Protein AF-U9UE02-F1 (afdb_monomer_lite)

Sequence (277 aa):
KLTELEVSDLIELNCSNTSIEELNLNFCPNIKKLICSNNEKLINLDVSICSQLDFLDCTSSKLTILDLMIVGCTDVGKSTLANIITGSDYFSKSAYTASKTINFKKKHFKWNGKYFCIVDAIGPKLTTGNTLLKSVEEIFSMLEGISQILFVIDGRFTTEEIKIFNLLKGLIINIFEINILEYVTIVRTKFSNFKKKKECEADKNQLHNENESISEIVKSCRDVIHVDNPSVNIQITDDDDQYTVNINKKIRERSRKIMLDYLDEACQKVIVRIYQN

Structure (mmCIF, N/CA/C/O backbone):
data_AF-U9UE02-F1
#
_entry.id   AF-U9UE02-F1
#
loop_
_atom_site.group_PDB
_atom_site.id
_atom_site.type_symbol
_atom_site.label_atom_id
_atom_site.label_alt_id
_atom_site.label_comp_id
_atom_site.label_asym_id
_atom_site.label_entity_id
_atom_site.label_seq_id
_atom_site.pdbx_PDB_ins_code
_atom_site.Cartn_x
_atom_site.Cartn_y
_atom_site.Cartn_z
_atom_site.occupancy
_atom_site.B_iso_or_equiv
_atom_site.auth_seq_id
_atom_site.auth_comp_id
_atom_site.auth_asym_id
_atom_site.auth_atom_id
_atom_site.pdbx_PDB_model_num
ATOM 1 N N . LYS A 1 1 ? 3.856 -20.531 -50.182 1.00 37.19 1 LYS A N 1
ATOM 2 C CA . LYS A 1 1 ? 4.542 -19.245 -49.917 1.00 37.19 1 LYS A CA 1
ATOM 3 C C . LYS A 1 1 ? 3.706 -18.530 -48.872 1.00 37.19 1 LYS A C 1
ATOM 5 O O . LYS A 1 1 ? 2.585 -18.182 -49.210 1.00 37.19 1 LYS A O 1
ATOM 10 N N . LEU A 1 2 ? 4.182 -18.406 -47.631 1.00 30.53 2 LEU A N 1
ATOM 11 C CA . LEU A 1 2 ? 3.593 -17.432 -46.708 1.00 30.53 2 LEU A CA 1
ATOM 12 C C . LEU A 1 2 ? 3.838 -16.052 -47.324 1.00 30.53 2 LEU A C 1
ATOM 14 O O . LEU A 1 2 ? 4.986 -15.724 -47.620 1.00 30.53 2 LEU A O 1
ATOM 18 N N . THR A 1 3 ? 2.773 -15.320 -47.622 1.00 37.84 3 THR A N 1
ATOM 19 C CA . THR A 1 3 ? 2.842 -13.996 -48.260 1.00 37.84 3 THR A CA 1
ATOM 20 C C . THR A 1 3 ? 2.712 -12.853 -47.260 1.00 37.84 3 THR A C 1
ATOM 22 O O . THR A 1 3 ? 3.082 -11.738 -47.599 1.00 37.84 3 THR A O 1
ATOM 25 N N . GLU A 1 4 ? 2.287 -13.137 -46.029 1.00 38.78 4 GLU A N 1
ATOM 26 C CA . GLU A 1 4 ? 2.222 -12.188 -44.919 1.00 38.78 4 GLU A CA 1
ATOM 27 C C . GLU A 1 4 ? 2.270 -12.971 -43.600 1.00 38.78 4 GLU A C 1
ATOM 29 O O . GLU A 1 4 ? 1.721 -14.072 -43.514 1.00 38.78 4 GLU A O 1
ATOM 34 N N . LEU A 1 5 ? 2.978 -12.440 -42.604 1.00 40.53 5 LEU A N 1
ATOM 35 C CA . LEU A 1 5 ? 2.980 -12.938 -41.231 1.00 40.53 5 LEU A CA 1
ATOM 36 C C . LEU A 1 5 ? 2.418 -11.798 -40.382 1.00 40.53 5 LEU A C 1
ATOM 38 O O . LEU A 1 5 ? 3.148 -10.867 -40.045 1.00 40.53 5 LEU A O 1
ATOM 42 N N . GLU A 1 6 ? 1.116 -11.820 -40.104 1.00 52.66 6 GLU A N 1
ATOM 43 C CA . GLU A 1 6 ? 0.567 -10.934 -39.083 1.00 52.66 6 GLU A CA 1
ATOM 44 C C . GLU A 1 6 ? 1.039 -11.457 -37.720 1.00 52.66 6 GLU A C 1
ATOM 46 O O . GLU A 1 6 ? 0.865 -12.628 -37.384 1.00 52.66 6 GLU A O 1
ATOM 51 N N . VAL A 1 7 ? 1.680 -10.605 -36.918 1.00 59.59 7 VAL A N 1
ATOM 52 C CA . VAL A 1 7 ? 2.235 -10.979 -35.599 1.00 59.59 7 VAL A CA 1
ATOM 53 C C . VAL A 1 7 ? 1.123 -11.346 -34.583 1.00 59.59 7 VAL A C 1
ATOM 55 O O . VAL A 1 7 ? 1.401 -11.804 -33.475 1.00 59.59 7 VAL A O 1
ATOM 58 N N . SER A 1 8 ? -0.146 -11.214 -34.987 1.00 62.44 8 SER A N 1
ATOM 59 C CA . SER A 1 8 ? -1.356 -11.562 -34.237 1.00 62.44 8 SER A CA 1
ATOM 60 C C . SER A 1 8 ? -1.480 -13.058 -33.917 1.00 62.44 8 SER A C 1
ATOM 62 O O . SER A 1 8 ? -2.114 -13.400 -32.917 1.00 62.44 8 SER A O 1
ATOM 64 N N . ASP A 1 9 ? -0.833 -13.943 -34.681 1.00 74.00 9 ASP A N 1
ATOM 65 C CA . ASP A 1 9 ? -0.857 -15.400 -34.460 1.00 74.00 9 ASP A CA 1
ATOM 66 C C . ASP A 1 9 ? 0.243 -15.908 -33.506 1.00 74.00 9 ASP A C 1
ATOM 68 O O . ASP A 1 9 ? 0.386 -17.114 -33.282 1.00 74.00 9 ASP A O 1
ATOM 72 N N . LEU A 1 10 ? 1.053 -15.013 -32.932 1.00 83.19 10 LEU A N 1
ATOM 73 C CA . LEU A 1 10 ? 2.166 -15.404 -32.071 1.00 83.19 10 LEU A CA 1
ATOM 74 C C . LEU A 1 10 ? 1.666 -15.931 -30.712 1.00 83.19 10 LEU A C 1
ATOM 76 O O . LEU A 1 10 ? 1.160 -15.172 -29.890 1.00 83.19 10 LEU A O 1
ATOM 80 N N . ILE A 1 11 ? 1.839 -17.235 -30.467 1.00 89.69 11 ILE A N 1
ATOM 81 C CA . ILE A 1 11 ? 1.444 -17.911 -29.212 1.00 89.69 11 ILE A CA 1
ATOM 82 C C . ILE A 1 11 ? 2.602 -17.954 -28.208 1.00 89.69 11 ILE A C 1
ATOM 84 O O . ILE A 1 11 ? 2.394 -17.816 -27.003 1.00 89.69 11 ILE A O 1
ATOM 88 N N . GLU A 1 12 ? 3.830 -18.142 -28.687 1.00 90.31 12 GLU A N 1
ATOM 89 C CA . GLU A 1 12 ? 5.022 -18.187 -27.844 1.00 90.31 12 GLU A CA 1
ATOM 90 C C . GLU A 1 12 ? 6.104 -17.261 -28.402 1.00 90.31 12 GLU A C 1
ATOM 92 O O . GLU A 1 12 ? 6.398 -17.296 -29.595 1.00 90.31 12 GLU A O 1
ATOM 97 N N . LEU A 1 13 ? 6.726 -16.462 -27.535 1.00 87.94 13 LEU A N 1
ATOM 98 C CA . LEU A 1 13 ? 7.856 -15.602 -27.876 1.00 87.94 13 LEU A CA 1
ATOM 99 C C . LEU A 1 13 ? 9.018 -15.885 -26.924 1.00 87.94 13 LEU A C 1
ATOM 101 O O . LEU A 1 13 ? 8.885 -15.726 -25.714 1.00 87.94 13 LEU A O 1
ATOM 105 N N . ASN A 1 14 ? 10.172 -16.271 -27.465 1.00 89.25 14 ASN A N 1
ATOM 106 C CA . ASN A 1 14 ? 11.416 -16.361 -26.707 1.00 89.25 14 ASN A CA 1
ATOM 107 C C . ASN A 1 14 ? 12.441 -15.391 -27.295 1.00 89.25 14 ASN A C 1
ATOM 109 O O . ASN A 1 14 ? 12.901 -15.562 -28.420 1.00 89.25 14 ASN A O 1
ATOM 113 N N . CYS A 1 15 ? 12.786 -14.382 -26.508 1.00 86.25 15 CYS A N 1
ATOM 114 C CA . CYS A 1 15 ? 13.789 -13.366 -26.796 1.00 86.25 15 CYS A CA 1
ATOM 115 C C . CYS A 1 15 ? 14.887 -13.357 -25.720 1.00 86.25 15 CYS A C 1
ATOM 117 O O . CYS A 1 15 ? 15.506 -12.326 -25.460 1.00 86.25 15 CYS A O 1
ATOM 119 N N . SER A 1 16 ? 15.126 -14.490 -25.057 1.00 86.12 16 SER A N 1
ATOM 120 C CA . SER A 1 16 ? 16.155 -14.581 -24.020 1.00 86.12 16 SER A CA 1
ATOM 121 C C . SER A 1 16 ? 17.563 -14.350 -24.573 1.00 86.12 16 SER A C 1
ATOM 123 O O . SER A 1 16 ? 17.872 -14.765 -25.689 1.00 86.12 16 SER A O 1
ATOM 125 N N . ASN A 1 17 ? 18.439 -13.735 -23.775 1.00 88.56 17 ASN A N 1
ATOM 126 C CA . ASN A 1 17 ? 19.850 -13.489 -24.117 1.00 88.56 17 ASN A CA 1
ATOM 127 C C . ASN A 1 17 ? 20.055 -12.646 -25.391 1.00 88.56 17 ASN A C 1
ATOM 129 O O . ASN A 1 17 ? 21.056 -12.799 -26.090 1.00 88.56 17 ASN A O 1
ATOM 133 N N . THR A 1 18 ? 19.112 -11.767 -25.724 1.00 87.00 18 THR A N 1
ATOM 134 C CA . THR A 1 18 ? 19.179 -10.949 -26.947 1.00 87.00 18 THR A CA 1
ATOM 135 C C . THR A 1 18 ? 19.704 -9.540 -26.694 1.00 87.00 18 THR A C 1
ATOM 137 O O . THR A 1 18 ? 19.906 -8.786 -27.641 1.00 87.00 18 THR A O 1
ATOM 140 N N . SER A 1 19 ? 19.977 -9.185 -25.432 1.00 84.06 19 SER A N 1
ATOM 141 C CA . SER A 1 19 ? 20.405 -7.840 -25.022 1.00 84.06 19 SER A CA 1
ATOM 142 C C . SER A 1 19 ? 19.426 -6.739 -25.445 1.00 84.06 19 SER A C 1
ATOM 144 O O . SER A 1 19 ? 19.831 -5.590 -25.625 1.00 84.06 19 SER A O 1
ATOM 146 N N . ILE A 1 20 ? 18.146 -7.087 -25.615 1.00 82.81 20 ILE A N 1
ATOM 147 C CA . ILE A 1 20 ? 17.097 -6.132 -25.974 1.00 82.81 20 ILE A CA 1
ATOM 148 C C . ILE A 1 20 ? 16.929 -5.085 -24.874 1.00 82.81 20 ILE A C 1
ATOM 150 O O . ILE A 1 20 ? 16.976 -5.395 -23.684 1.00 82.81 20 ILE A O 1
ATOM 154 N N . GLU A 1 21 ? 16.746 -3.837 -25.295 1.00 79.81 21 GLU A N 1
ATOM 155 C CA . GLU A 1 21 ? 16.517 -2.695 -24.400 1.00 79.81 21 GLU A CA 1
ATOM 156 C C . GLU A 1 21 ? 15.014 -2.420 -24.235 1.00 79.81 21 GLU A C 1
ATOM 158 O O . GLU A 1 21 ? 14.555 -1.991 -23.178 1.00 79.81 21 GLU A O 1
ATOM 163 N N . GLU A 1 22 ? 14.236 -2.753 -25.266 1.00 73.31 22 GLU A N 1
ATOM 164 C CA . GLU A 1 22 ? 12.789 -2.593 -25.322 1.00 73.31 22 GLU A CA 1
ATOM 165 C C . GLU A 1 22 ? 12.156 -3.827 -25.975 1.00 73.31 22 GLU A C 1
ATOM 167 O O . GLU A 1 22 ? 12.682 -4.371 -26.951 1.00 73.31 22 GLU A O 1
ATOM 172 N N . LEU A 1 23 ? 11.013 -4.263 -25.441 1.00 78.06 23 LEU A N 1
ATOM 173 C CA . LEU A 1 23 ? 10.175 -5.297 -26.037 1.00 78.06 23 LEU A CA 1
ATOM 174 C C . LEU A 1 23 ? 8.752 -4.764 -26.194 1.00 78.06 23 LEU A C 1
ATOM 176 O O . LEU A 1 23 ? 8.019 -4.636 -25.215 1.00 78.06 23 LEU A O 1
ATOM 180 N N . ASN A 1 24 ? 8.365 -4.475 -27.434 1.00 76.94 24 ASN A N 1
ATOM 181 C CA . ASN A 1 24 ? 7.026 -4.010 -27.767 1.00 76.94 24 ASN A CA 1
ATOM 182 C C . ASN A 1 24 ? 6.158 -5.186 -28.232 1.00 76.94 24 ASN A C 1
ATOM 184 O O . ASN A 1 24 ? 6.468 -5.838 -29.229 1.00 76.94 24 ASN A O 1
ATOM 188 N N . LEU A 1 25 ? 5.066 -5.443 -27.512 1.00 73.50 25 LEU A N 1
ATOM 189 C CA . LEU A 1 25 ? 4.158 -6.555 -27.787 1.00 73.50 25 LEU A CA 1
ATOM 190 C C . LEU A 1 25 ? 2.858 -6.122 -28.466 1.00 73.50 25 LEU A C 1
ATOM 192 O O . LEU A 1 25 ? 2.001 -6.979 -28.645 1.00 73.50 25 LEU A O 1
ATOM 196 N N . ASN A 1 26 ? 2.694 -4.845 -28.856 1.00 74.81 26 ASN A N 1
ATOM 197 C CA . ASN A 1 26 ? 1.420 -4.215 -29.270 1.00 74.81 26 ASN A CA 1
ATOM 198 C C . ASN A 1 26 ? 0.619 -4.959 -30.353 1.00 74.81 26 ASN A C 1
ATOM 200 O O . ASN A 1 26 ? -0.587 -4.757 -30.472 1.00 74.81 26 ASN A O 1
ATOM 204 N N . PHE A 1 27 ? 1.268 -5.839 -31.112 1.00 79.75 27 PHE A N 1
ATOM 205 C CA . PHE A 1 27 ? 0.663 -6.626 -32.186 1.00 79.75 27 PHE A CA 1
ATOM 206 C C . PHE A 1 27 ? 0.547 -8.124 -31.866 1.00 79.75 27 PHE A C 1
ATOM 208 O O . PHE A 1 27 ? 0.235 -8.909 -32.754 1.00 79.75 27 PHE A O 1
ATOM 215 N N . CYS A 1 28 ? 0.764 -8.522 -30.609 1.00 81.50 28 CYS A N 1
ATOM 216 C CA . CYS A 1 28 ? 0.836 -9.915 -30.167 1.00 81.50 28 CYS A CA 1
ATOM 217 C C . CYS A 1 28 ? -0.196 -10.258 -29.061 1.00 81.50 28 CYS A C 1
ATOM 219 O O . CYS A 1 28 ? 0.177 -10.799 -28.016 1.00 81.50 28 CYS A O 1
ATOM 221 N N . PRO A 1 29 ? -1.500 -9.962 -29.229 1.00 79.31 29 PRO A N 1
ATOM 222 C CA . PRO A 1 29 ? -2.490 -10.112 -28.154 1.00 79.31 29 PRO A CA 1
ATOM 223 C C . PRO A 1 29 ? -2.745 -11.568 -27.714 1.00 79.31 29 PRO A C 1
ATOM 225 O O . PRO A 1 29 ? -3.285 -11.799 -26.628 1.00 79.31 29 PRO A O 1
ATOM 228 N N . ASN A 1 30 ? -2.359 -12.546 -28.541 1.00 84.50 30 ASN A N 1
ATOM 229 C CA . ASN A 1 30 ? -2.612 -13.975 -28.338 1.00 84.50 30 ASN A CA 1
ATOM 230 C C . ASN A 1 30 ? -1.437 -14.746 -27.701 1.00 84.50 30 ASN A C 1
ATOM 232 O O . ASN A 1 30 ? -1.522 -15.971 -27.577 1.00 84.50 30 ASN A O 1
ATOM 236 N N . ILE A 1 31 ? -0.355 -14.071 -27.280 1.00 82.62 31 ILE A N 1
ATOM 237 C CA . ILE A 1 31 ? 0.783 -14.744 -26.635 1.00 82.62 31 ILE A CA 1
ATOM 238 C C . ILE A 1 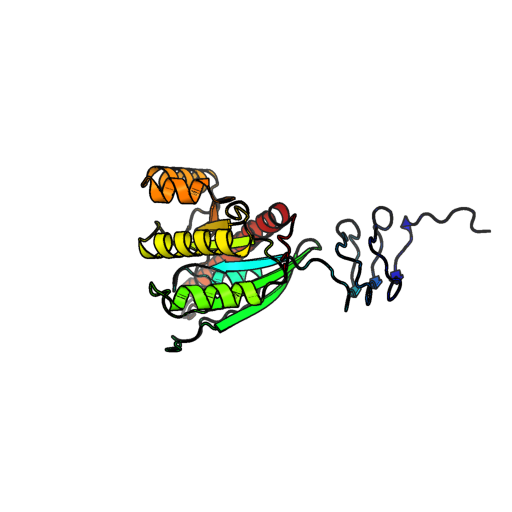31 ? 0.329 -15.412 -25.333 1.00 82.62 31 ILE A C 1
ATOM 240 O O . ILE A 1 31 ? -0.215 -14.760 -24.443 1.00 82.62 31 ILE A O 1
ATOM 244 N N . LYS A 1 32 ? 0.647 -16.703 -25.204 1.00 82.56 32 LYS A N 1
ATOM 245 C CA . LYS A 1 32 ? 0.481 -17.526 -23.999 1.00 82.56 32 LYS A CA 1
ATOM 246 C C . LYS A 1 32 ? 1.774 -17.726 -23.225 1.00 82.56 32 LYS A C 1
ATOM 248 O O . LYS A 1 32 ? 1.742 -17.897 -22.009 1.00 82.56 32 LYS A O 1
ATOM 253 N N . LYS A 1 33 ? 2.921 -17.683 -23.904 1.00 78.56 33 LYS A N 1
ATOM 254 C CA . LYS A 1 33 ? 4.229 -17.903 -23.284 1.00 78.56 33 LYS A CA 1
ATOM 255 C C . LYS A 1 33 ? 5.244 -16.869 -23.750 1.00 78.56 33 LYS A C 1
ATOM 257 O O . LYS A 1 33 ? 5.552 -16.800 -24.934 1.00 78.56 33 LYS A O 1
ATOM 262 N N . LEU A 1 34 ? 5.810 -16.112 -22.817 1.00 77.62 34 LEU A N 1
ATOM 263 C CA . LEU A 1 34 ? 6.864 -15.140 -23.094 1.00 77.62 34 LEU A CA 1
ATOM 264 C C . LEU A 1 34 ? 8.110 -15.455 -22.263 1.00 77.62 34 LEU A C 1
ATOM 266 O O . LEU A 1 34 ? 8.051 -15.532 -21.040 1.00 77.62 34 LEU A O 1
ATOM 270 N N . ILE A 1 35 ? 9.245 -15.635 -22.930 1.00 79.06 35 ILE A N 1
ATOM 271 C CA . ILE A 1 35 ? 10.557 -15.805 -22.305 1.00 79.06 35 ILE A CA 1
ATOM 272 C C . ILE A 1 35 ? 11.432 -14.629 -22.740 1.00 79.06 35 ILE A C 1
ATOM 274 O O . ILE A 1 35 ? 11.801 -14.516 -23.905 1.00 79.06 35 ILE A O 1
ATOM 278 N N . CYS A 1 36 ? 11.747 -13.747 -21.802 1.00 73.44 36 CYS A N 1
ATOM 279 C CA . CYS A 1 36 ? 12.546 -12.542 -21.971 1.00 73.44 36 CYS A CA 1
ATOM 280 C C . CYS A 1 36 ? 13.775 -12.502 -21.046 1.00 73.44 36 CYS A C 1
ATOM 282 O O . CYS A 1 36 ? 14.307 -11.426 -20.776 1.00 73.44 36 CYS A O 1
ATOM 284 N N . SER A 1 37 ? 14.219 -13.660 -20.553 1.00 76.00 37 SER A N 1
ATOM 285 C CA . SER A 1 37 ? 15.302 -13.795 -19.578 1.00 76.00 37 SER A CA 1
ATOM 286 C C . SER A 1 37 ? 16.686 -13.390 -20.100 1.00 76.00 37 SER A C 1
ATOM 288 O O . SER A 1 37 ? 16.954 -13.412 -21.300 1.00 76.00 37 SER A O 1
ATOM 290 N N . ASN A 1 38 ? 17.587 -13.024 -19.188 1.00 80.50 38 ASN A N 1
ATOM 291 C CA . ASN A 1 38 ? 18.956 -12.584 -19.466 1.00 80.50 38 ASN A CA 1
ATOM 292 C C . ASN A 1 38 ? 19.024 -11.400 -20.448 1.00 80.50 38 ASN A C 1
ATOM 294 O O . ASN A 1 38 ? 19.872 -11.360 -21.340 1.00 80.50 38 ASN A O 1
ATOM 298 N N . ASN A 1 39 ? 18.119 -10.431 -20.292 1.00 75.44 39 ASN A N 1
ATOM 299 C CA . ASN A 1 39 ? 18.159 -9.160 -21.007 1.00 75.44 39 ASN A CA 1
ATOM 300 C C . ASN A 1 39 ? 18.385 -8.025 -20.006 1.00 75.44 39 ASN A C 1
ATOM 302 O O . ASN A 1 39 ? 17.461 -7.331 -19.590 1.00 75.44 39 ASN A O 1
ATOM 306 N N . GLU A 1 40 ? 19.642 -7.824 -19.615 1.00 78.50 40 GLU A N 1
ATOM 307 C CA . GLU A 1 40 ? 20.035 -6.863 -18.571 1.00 78.50 40 GLU A CA 1
ATOM 308 C C . GLU A 1 40 ? 19.691 -5.402 -18.894 1.00 78.50 40 GLU A C 1
ATOM 310 O O . GLU A 1 40 ? 19.667 -4.557 -17.999 1.00 78.50 40 GLU A O 1
ATOM 315 N N . LYS A 1 41 ? 19.442 -5.096 -20.170 1.00 74.88 41 LYS A N 1
ATOM 316 C CA . LYS A 1 41 ? 19.044 -3.768 -20.640 1.00 74.88 41 LYS A CA 1
ATOM 317 C C . LYS A 1 41 ? 17.532 -3.589 -20.768 1.00 74.88 41 LYS A C 1
ATOM 319 O O . LYS A 1 41 ? 17.085 -2.465 -20.969 1.00 74.88 41 LYS A O 1
ATOM 324 N N . LEU A 1 42 ? 16.753 -4.664 -20.641 1.00 69.94 42 LEU A N 1
ATOM 325 C CA . LEU A 1 42 ? 15.300 -4.605 -20.696 1.00 69.94 42 LEU A CA 1
ATOM 326 C C . LEU A 1 42 ? 14.786 -4.108 -19.345 1.00 69.94 42 LEU A C 1
ATOM 328 O O . LEU A 1 42 ? 14.720 -4.865 -18.375 1.00 69.94 42 LEU A O 1
ATOM 332 N N . ILE A 1 43 ? 14.469 -2.815 -19.285 1.00 64.50 43 ILE A N 1
ATOM 333 C CA . ILE A 1 43 ? 14.075 -2.129 -18.044 1.00 64.50 43 ILE A CA 1
ATOM 334 C C . ILE A 1 43 ? 12.553 -2.137 -17.861 1.00 64.50 43 ILE A C 1
ATOM 336 O O . ILE A 1 43 ? 12.049 -2.151 -16.739 1.00 64.50 43 ILE A O 1
ATOM 340 N N . ASN A 1 44 ? 11.801 -2.168 -18.960 1.00 60.06 44 ASN A N 1
ATOM 341 C CA . ASN A 1 44 ? 10.343 -2.151 -18.957 1.00 60.06 44 ASN A CA 1
ATOM 342 C C . ASN A 1 44 ? 9.793 -3.256 -19.854 1.00 60.06 44 ASN A C 1
ATOM 344 O O . ASN A 1 44 ? 10.361 -3.565 -20.900 1.00 60.06 44 ASN A O 1
ATOM 348 N N . LEU A 1 45 ? 8.662 -3.821 -19.445 1.00 64.81 45 LEU A N 1
ATOM 349 C CA . LEU A 1 45 ? 7.914 -4.792 -20.227 1.00 64.81 45 LEU A CA 1
ATOM 350 C C . LEU A 1 45 ? 6.422 -4.608 -19.961 1.00 64.81 45 LEU A C 1
ATOM 352 O O . LEU A 1 45 ? 5.955 -4.853 -18.849 1.00 64.81 45 LEU A O 1
ATOM 356 N N . ASP A 1 46 ? 5.686 -4.197 -20.989 1.00 57.88 46 ASP A N 1
ATOM 357 C CA . ASP A 1 46 ? 4.229 -4.115 -20.959 1.00 57.88 46 ASP A CA 1
ATOM 358 C C . ASP A 1 46 ? 3.623 -5.371 -21.604 1.00 57.88 46 ASP A C 1
ATOM 360 O O . ASP A 1 46 ? 3.842 -5.654 -22.780 1.00 57.88 46 ASP A O 1
ATOM 364 N N . VAL A 1 47 ? 2.867 -6.136 -20.814 1.00 59.91 47 VAL A N 1
ATOM 365 C CA . VAL A 1 47 ? 2.131 -7.338 -21.250 1.00 59.91 47 VAL A CA 1
ATOM 366 C C . VAL A 1 47 ? 0.614 -7.161 -21.140 1.00 59.91 47 VAL A C 1
ATOM 368 O O . VAL A 1 47 ? -0.123 -8.141 -21.212 1.00 59.91 47 VAL A O 1
ATOM 371 N N . SER A 1 48 ? 0.127 -5.932 -20.943 1.00 59.91 48 SER A N 1
ATOM 372 C CA . SER A 1 48 ? -1.291 -5.631 -20.683 1.00 59.91 48 SER A CA 1
ATOM 373 C C . SER A 1 48 ? -2.235 -6.126 -21.783 1.00 59.91 48 SER A C 1
ATOM 375 O O . SER A 1 48 ? -3.341 -6.584 -21.501 1.00 59.91 48 SER A O 1
ATOM 377 N N . ILE A 1 49 ? -1.781 -6.101 -23.033 1.00 60.31 49 ILE A N 1
ATOM 378 C CA . ILE A 1 49 ? -2.532 -6.572 -24.203 1.00 60.31 49 ILE A CA 1
ATOM 379 C C . ILE A 1 49 ? -2.427 -8.087 -24.451 1.00 60.31 49 ILE A C 1
ATOM 381 O O . ILE A 1 49 ? -3.199 -8.630 -25.240 1.00 60.31 49 ILE A O 1
ATOM 385 N N . CYS A 1 50 ? -1.501 -8.787 -23.785 1.00 64.81 50 CYS A N 1
ATOM 386 C CA . CYS A 1 50 ? -1.311 -10.236 -23.904 1.00 64.81 50 CYS A CA 1
ATOM 387 C C . CYS A 1 50 ? -2.322 -10.961 -23.004 1.00 64.81 50 CYS A C 1
ATOM 389 O O . CYS A 1 50 ? -1.967 -11.592 -22.009 1.00 64.81 50 CYS A O 1
ATOM 391 N N . SER A 1 51 ? -3.608 -10.829 -23.334 1.00 66.88 51 SER A N 1
ATOM 392 C CA . SER A 1 51 ? -4.729 -11.294 -22.501 1.00 66.88 51 SER A CA 1
ATOM 393 C C . SER A 1 51 ? -4.741 -12.805 -22.224 1.00 66.88 51 SER A C 1
ATOM 395 O O . SER A 1 51 ? -5.399 -13.245 -21.283 1.00 66.88 51 SER A O 1
ATOM 397 N N . GLN A 1 52 ? -4.005 -13.589 -23.018 1.00 74.06 52 GLN A N 1
ATOM 398 C CA . GLN A 1 52 ? -3.900 -15.046 -22.902 1.00 74.06 52 GLN A CA 1
ATOM 399 C C . GLN A 1 52 ? -2.577 -15.518 -22.266 1.00 74.06 52 GLN A C 1
ATOM 401 O O . GLN A 1 52 ? -2.280 -16.706 -22.326 1.00 74.06 52 GLN A O 1
ATOM 406 N N . LEU A 1 53 ? -1.764 -14.622 -21.688 1.00 55.69 53 LEU A N 1
ATOM 407 C CA . LEU A 1 53 ? -0.428 -14.954 -21.181 1.00 55.69 53 LEU A CA 1
ATOM 408 C C . LEU A 1 53 ? -0.478 -15.850 -19.929 1.00 55.69 53 LEU A C 1
ATOM 410 O O . LEU A 1 53 ? -0.715 -15.375 -18.817 1.00 55.69 53 LEU A O 1
ATOM 414 N N . ASP A 1 54 ? -0.155 -17.129 -20.110 1.00 61.72 54 ASP A N 1
ATOM 415 C CA . ASP A 1 54 ? -0.132 -18.164 -19.072 1.00 61.72 54 ASP A CA 1
ATOM 416 C C . ASP A 1 54 ? 1.245 -18.295 -18.391 1.00 61.72 54 ASP A C 1
ATOM 418 O O . ASP A 1 54 ? 1.342 -18.714 -17.236 1.00 61.72 54 ASP A O 1
ATOM 422 N N . PHE A 1 55 ? 2.330 -17.930 -19.085 1.00 58.56 55 PHE A N 1
ATOM 423 C CA . PHE A 1 55 ? 3.701 -18.071 -18.586 1.00 58.56 55 PHE A CA 1
ATOM 424 C C . PHE A 1 55 ? 4.608 -16.908 -19.012 1.00 58.56 55 PHE A C 1
ATOM 426 O O . PHE A 1 55 ? 4.679 -16.564 -20.192 1.00 58.56 55 PHE A O 1
ATOM 433 N N . LEU A 1 56 ? 5.350 -16.345 -18.050 1.00 61.88 56 LEU A N 1
ATOM 434 C CA . LEU A 1 56 ? 6.327 -15.272 -18.257 1.00 61.88 56 LEU A CA 1
ATOM 435 C C . LEU A 1 56 ? 7.628 -15.577 -17.505 1.00 61.88 56 LEU A C 1
ATOM 437 O O . LEU A 1 56 ? 7.627 -15.608 -16.274 1.00 61.88 56 LEU A O 1
ATOM 441 N N . ASP A 1 57 ? 8.726 -15.759 -18.235 1.00 62.47 57 ASP A N 1
ATOM 442 C CA . ASP A 1 57 ? 10.080 -15.858 -17.681 1.00 62.47 57 ASP A CA 1
ATOM 443 C C . ASP A 1 57 ? 10.902 -14.639 -18.094 1.00 62.47 57 ASP A C 1
ATOM 445 O O . ASP A 1 57 ? 11.238 -14.486 -19.261 1.00 62.47 57 ASP A O 1
ATOM 449 N N . CYS A 1 58 ? 11.255 -13.793 -17.134 1.00 61.81 58 CYS A N 1
ATOM 450 C CA . CYS A 1 58 ? 12.149 -12.654 -17.340 1.00 61.81 58 CYS A CA 1
ATOM 451 C C . CYS A 1 58 ? 13.260 -12.626 -16.289 1.00 61.81 58 CYS A C 1
ATOM 453 O O . CYS A 1 58 ? 13.676 -11.570 -15.814 1.00 61.81 58 CYS A O 1
ATOM 455 N N . THR A 1 59 ? 13.713 -13.817 -15.894 1.00 65.81 59 THR A N 1
ATOM 456 C CA . THR A 1 59 ? 14.861 -13.991 -15.002 1.00 65.81 59 THR A CA 1
ATOM 457 C C . THR A 1 59 ? 16.087 -13.255 -15.544 1.00 65.81 59 THR A C 1
ATOM 459 O O . THR A 1 59 ? 16.326 -13.250 -16.745 1.00 65.81 59 THR A O 1
ATOM 462 N N . SER A 1 60 ? 16.853 -12.590 -14.676 1.00 66.81 60 SER A N 1
ATOM 463 C CA . SER A 1 60 ? 18.052 -11.819 -15.064 1.00 66.81 60 SER A CA 1
ATOM 464 C C . SER A 1 60 ? 17.809 -10.683 -16.081 1.00 66.81 60 SER A C 1
ATOM 466 O O . SER A 1 60 ? 18.728 -10.280 -16.795 1.00 66.81 60 SER A O 1
ATOM 468 N N . SER A 1 61 ? 16.585 -10.155 -16.153 1.00 64.12 61 SER A N 1
ATOM 469 C CA . SER A 1 61 ? 16.266 -8.897 -16.844 1.00 64.12 61 SER 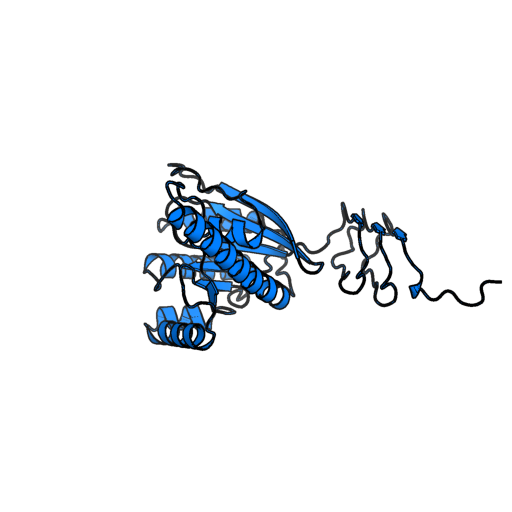A CA 1
ATOM 470 C C . SER A 1 61 ? 15.982 -7.811 -15.806 1.00 64.12 61 SER A C 1
ATOM 472 O O . SER A 1 61 ? 15.419 -8.105 -14.751 1.00 64.12 61 SER A O 1
ATOM 474 N N . LYS A 1 62 ? 16.349 -6.552 -16.074 1.00 64.38 62 LYS A N 1
ATOM 475 C CA . LYS A 1 62 ? 16.148 -5.424 -15.137 1.00 64.38 62 LYS A CA 1
ATOM 476 C C . LYS A 1 62 ? 14.716 -4.880 -15.166 1.00 64.38 62 LYS A C 1
ATOM 478 O O . LYS A 1 62 ? 14.515 -3.671 -15.078 1.00 64.38 62 LYS A O 1
ATOM 483 N N . LEU A 1 63 ? 13.723 -5.761 -15.314 1.00 61.53 63 LEU A N 1
ATOM 484 C CA . LEU A 1 63 ? 12.325 -5.350 -15.341 1.00 61.53 63 LEU A CA 1
ATOM 485 C C . LEU A 1 63 ? 12.004 -4.596 -14.058 1.00 61.53 63 LEU A C 1
ATOM 487 O O . LEU A 1 63 ? 12.194 -5.122 -12.964 1.00 61.53 63 LEU A O 1
ATOM 491 N N . THR A 1 64 ? 11.531 -3.367 -14.218 1.00 64.94 64 THR A N 1
ATOM 492 C CA . THR A 1 64 ? 11.300 -2.433 -13.126 1.00 64.94 64 THR A CA 1
ATOM 493 C C . THR A 1 64 ? 10.279 -3.009 -12.142 1.00 64.94 64 THR A C 1
ATOM 495 O O . THR A 1 64 ? 9.069 -2.956 -12.363 1.00 64.94 64 THR A O 1
ATOM 498 N N . ILE A 1 65 ? 10.772 -3.598 -11.052 1.00 68.38 65 ILE A N 1
ATOM 499 C CA . ILE A 1 65 ? 9.951 -4.015 -9.919 1.00 68.38 65 ILE A CA 1
ATOM 500 C C . ILE A 1 65 ? 9.446 -2.745 -9.240 1.00 68.38 65 ILE A C 1
ATOM 502 O O . ILE A 1 65 ? 10.221 -1.864 -8.867 1.00 68.38 65 ILE A O 1
ATOM 506 N N . LEU A 1 66 ? 8.130 -2.657 -9.065 1.00 75.88 66 LEU A N 1
ATOM 507 C CA . LEU A 1 66 ? 7.506 -1.542 -8.376 1.00 75.88 66 LEU A CA 1
ATOM 508 C C . LEU A 1 66 ? 7.608 -1.757 -6.865 1.00 75.88 66 LEU A C 1
ATOM 510 O O . LEU A 1 66 ? 6.766 -2.411 -6.243 1.00 75.88 66 LEU A O 1
ATOM 514 N N . ASP A 1 67 ? 8.683 -1.236 -6.288 1.00 78.19 67 ASP A N 1
ATOM 515 C CA . ASP A 1 67 ? 8.939 -1.271 -4.853 1.00 78.19 67 ASP A CA 1
ATOM 516 C C . ASP A 1 67 ? 7.960 -0.347 -4.094 1.00 78.19 67 ASP A C 1
ATOM 518 O O . ASP A 1 67 ? 7.954 0.882 -4.254 1.00 78.19 67 ASP A O 1
ATOM 522 N N . LEU A 1 68 ? 7.127 -0.972 -3.257 1.00 87.19 68 LEU A N 1
ATOM 523 C CA . LEU A 1 68 ? 6.146 -0.374 -2.356 1.00 87.19 68 LEU A CA 1
ATOM 524 C C . LEU A 1 68 ? 6.649 -0.464 -0.913 1.00 87.19 68 LEU A C 1
ATOM 526 O O . LEU A 1 68 ? 6.800 -1.556 -0.360 1.00 87.19 68 LEU A O 1
ATOM 530 N N . MET A 1 69 ? 6.839 0.673 -0.256 1.00 86.06 69 MET A N 1
ATOM 531 C CA . MET A 1 69 ? 7.281 0.715 1.139 1.00 86.06 69 MET A CA 1
ATOM 532 C C . MET A 1 69 ? 6.113 1.056 2.066 1.00 86.06 69 MET A C 1
ATOM 534 O O . MET A 1 69 ? 5.473 2.087 1.883 1.00 86.06 69 MET A O 1
ATOM 538 N N . ILE A 1 70 ? 5.843 0.230 3.083 1.00 87.75 70 ILE A N 1
ATOM 539 C CA . ILE A 1 70 ? 4.835 0.538 4.111 1.00 87.75 70 ILE A CA 1
ATOM 540 C C . ILE A 1 70 ? 5.515 1.078 5.369 1.00 87.75 70 ILE A C 1
ATOM 542 O O . ILE A 1 70 ? 6.341 0.406 5.987 1.00 87.75 70 ILE A O 1
ATOM 546 N N . VAL A 1 71 ? 5.108 2.275 5.787 1.00 84.12 71 VAL A N 1
ATOM 547 C CA . VAL A 1 71 ? 5.604 2.977 6.980 1.00 84.12 71 VAL A CA 1
ATOM 548 C C . VAL A 1 71 ? 4.451 3.487 7.839 1.00 84.12 71 VAL A C 1
ATOM 550 O O . VAL A 1 71 ? 3.331 3.628 7.367 1.00 84.12 71 VAL A O 1
ATOM 553 N N . GLY A 1 72 ? 4.709 3.736 9.121 1.00 78.12 72 GLY A N 1
ATOM 554 C CA . GLY A 1 72 ? 3.703 4.189 10.088 1.00 78.12 72 GLY A CA 1
ATOM 555 C C . GLY A 1 72 ? 3.967 3.643 11.492 1.00 78.12 72 GLY A C 1
ATOM 556 O O . GLY A 1 72 ? 4.828 2.774 11.682 1.00 78.12 72 GLY A O 1
ATOM 557 N N . CYS A 1 73 ? 3.208 4.122 12.477 1.00 78.62 73 CYS A N 1
ATOM 558 C CA . CYS A 1 73 ? 3.340 3.723 13.881 1.00 78.62 73 CYS A CA 1
ATOM 559 C C . CYS A 1 73 ? 3.073 2.227 14.125 1.00 78.62 73 CYS A C 1
ATOM 561 O O . CYS A 1 73 ? 2.593 1.487 13.260 1.00 78.62 73 CYS A O 1
ATOM 563 N N . THR A 1 74 ? 3.424 1.728 15.311 1.00 74.88 74 THR A N 1
ATOM 564 C CA . THR A 1 74 ? 3.024 0.376 15.733 1.00 74.88 74 THR A CA 1
ATOM 565 C C . THR A 1 74 ? 1.501 0.289 15.847 1.00 74.88 74 THR A C 1
ATOM 567 O O . THR A 1 74 ? 0.844 1.277 16.146 1.00 74.88 74 THR A O 1
ATOM 570 N N . ASP A 1 75 ? 0.937 -0.890 15.583 1.00 78.31 75 ASP A N 1
ATOM 571 C CA . ASP A 1 75 ? -0.498 -1.192 15.737 1.00 78.31 75 ASP A CA 1
ATOM 572 C C . ASP A 1 75 ? -1.501 -0.455 14.822 1.00 78.31 75 ASP A C 1
ATOM 574 O O . ASP A 1 75 ? -2.683 -0.801 14.830 1.00 78.31 75 ASP A O 1
ATOM 578 N N . VAL A 1 76 ? -1.036 0.403 13.906 1.00 84.50 76 VAL A N 1
ATOM 579 C CA . VAL A 1 76 ? -1.868 1.031 12.847 1.00 84.50 76 VAL A CA 1
ATOM 580 C C . VAL A 1 76 ? -2.257 0.075 11.705 1.00 84.50 76 VAL A C 1
ATOM 582 O O . VAL A 1 76 ? -2.865 0.467 10.718 1.00 84.50 76 VAL A O 1
ATOM 585 N N . GLY A 1 77 ? -1.884 -1.206 11.794 1.00 87.81 77 GLY A N 1
ATOM 586 C CA . GLY A 1 77 ? -2.305 -2.229 10.830 1.00 87.81 77 GLY A CA 1
ATOM 587 C C . GLY A 1 77 ? -1.436 -2.391 9.577 1.00 87.81 77 GLY A C 1
ATOM 588 O O . GLY A 1 77 ? -1.912 -2.997 8.621 1.00 87.81 77 GLY A O 1
ATOM 589 N N . LYS A 1 78 ? -0.171 -1.941 9.578 1.00 88.94 78 LYS A N 1
ATOM 590 C CA . LYS A 1 78 ? 0.781 -2.096 8.451 1.00 88.94 78 LYS A CA 1
ATOM 591 C C . LYS A 1 78 ? 0.872 -3.523 7.904 1.00 88.94 78 LYS A C 1
ATOM 593 O O . LYS A 1 78 ? 0.572 -3.750 6.739 1.00 88.94 78 LYS A O 1
ATOM 598 N N . SER A 1 79 ? 1.190 -4.500 8.754 1.00 87.94 79 SER A N 1
ATOM 599 C CA . SER A 1 79 ? 1.314 -5.902 8.338 1.00 87.94 79 SER A CA 1
ATOM 600 C C . SER A 1 79 ? -0.017 -6.481 7.850 1.00 87.94 79 SER A C 1
ATOM 602 O O . SER A 1 79 ? -0.056 -7.251 6.894 1.00 87.94 79 SER A O 1
ATOM 604 N N . THR A 1 80 ? -1.141 -6.065 8.449 1.00 92.69 80 THR A N 1
ATOM 605 C CA . THR A 1 80 ? -2.479 -6.431 7.960 1.00 92.69 80 THR A CA 1
ATOM 606 C C . THR A 1 80 ? -2.722 -5.861 6.563 1.00 92.69 80 THR A C 1
ATOM 608 O O . THR A 1 80 ? -3.202 -6.582 5.694 1.00 92.69 80 THR A O 1
ATOM 611 N N . LEU A 1 81 ? -2.365 -4.597 6.329 1.00 94.31 81 LEU A N 1
ATOM 612 C CA . LEU A 1 81 ? -2.462 -3.959 5.021 1.00 94.31 81 LEU A CA 1
ATOM 613 C C . LEU A 1 81 ? -1.549 -4.656 3.999 1.00 94.31 81 LEU A C 1
ATOM 615 O O . LEU A 1 81 ? -2.008 -4.967 2.906 1.00 94.31 81 LEU A O 1
ATOM 619 N N . ALA A 1 82 ? -0.308 -4.990 4.366 1.00 94.06 82 ALA A N 1
ATOM 620 C CA . ALA A 1 82 ? 0.630 -5.716 3.507 1.00 94.06 82 ALA A CA 1
ATOM 621 C C . ALA A 1 82 ? 0.086 -7.092 3.090 1.00 94.06 82 ALA A C 1
ATOM 623 O O . ALA A 1 82 ? 0.124 -7.474 1.919 1.00 94.06 82 ALA A O 1
ATOM 624 N N . ASN A 1 83 ? -0.489 -7.824 4.042 1.00 93.81 83 ASN A N 1
ATOM 625 C CA . ASN A 1 83 ? -1.183 -9.088 3.806 1.00 93.81 83 ASN A CA 1
ATOM 626 C C . ASN A 1 83 ? -2.381 -8.925 2.862 1.00 93.81 83 ASN A C 1
ATOM 628 O O . ASN A 1 83 ? -2.551 -9.712 1.936 1.00 93.81 83 ASN A O 1
ATOM 632 N N . ILE A 1 84 ? -3.177 -7.869 3.039 1.00 95.44 84 ILE A N 1
ATOM 633 C CA . ILE A 1 84 ? -4.330 -7.569 2.180 1.00 95.44 84 ILE A CA 1
ATOM 634 C C . ILE A 1 84 ? -3.894 -7.204 0.759 1.00 95.44 84 ILE A C 1
ATOM 636 O O . ILE A 1 84 ? -4.492 -7.708 -0.189 1.00 95.44 84 ILE A O 1
ATOM 640 N N . ILE A 1 85 ? -2.845 -6.393 0.595 1.00 96.00 85 ILE A N 1
ATOM 641 C CA . ILE A 1 85 ? -2.299 -5.990 -0.714 1.00 96.00 85 ILE A CA 1
ATOM 642 C C . ILE A 1 85 ? -1.629 -7.166 -1.428 1.00 96.00 85 ILE A C 1
ATOM 644 O O . ILE A 1 85 ? -1.766 -7.311 -2.639 1.00 96.00 85 ILE A O 1
ATOM 648 N N . THR A 1 86 ? -0.979 -8.077 -0.703 1.00 93.31 86 THR A N 1
ATOM 649 C CA . THR A 1 86 ? -0.340 -9.264 -1.307 1.00 93.31 86 THR A CA 1
ATOM 650 C C . THR A 1 86 ? -1.271 -10.459 -1.460 1.00 93.31 86 THR A C 1
ATOM 652 O O . THR A 1 86 ? -0.992 -11.341 -2.264 1.00 93.31 86 THR A O 1
ATOM 655 N N . GLY A 1 87 ? -2.390 -10.486 -0.736 1.00 92.25 87 GLY A N 1
ATOM 656 C CA . GLY A 1 87 ? -3.363 -11.577 -0.785 1.00 92.25 87 GLY A CA 1
ATOM 657 C C . GLY A 1 87 ? -2.844 -12.788 -0.025 1.00 92.25 87 GLY A C 1
ATOM 658 O O . GLY A 1 87 ? -3.012 -13.918 -0.466 1.00 92.25 87 GLY A O 1
ATOM 659 N N . SER A 1 88 ? -2.136 -12.542 1.078 1.00 89.88 88 SER A N 1
ATOM 660 C CA . SER A 1 88 ? -1.458 -13.573 1.857 1.00 89.88 88 SER A CA 1
ATOM 661 C C . SER A 1 88 ? -1.479 -13.273 3.353 1.00 89.88 88 SER A C 1
ATOM 663 O O . SER A 1 88 ? -2.002 -12.250 3.776 1.00 89.88 88 SER A O 1
ATOM 665 N N . ASP A 1 89 ? -0.904 -14.164 4.150 1.00 87.44 89 ASP A N 1
ATOM 666 C CA . ASP A 1 89 ? -0.730 -14.080 5.604 1.00 87.44 89 ASP A CA 1
ATOM 667 C C . ASP A 1 89 ? 0.755 -13.989 6.024 1.00 87.44 89 ASP A C 1
ATOM 669 O O . ASP A 1 89 ? 1.107 -14.148 7.193 1.00 87.44 89 ASP A O 1
ATOM 673 N N . TYR A 1 90 ? 1.635 -13.685 5.066 1.00 85.75 90 TYR A N 1
ATOM 674 C CA . TYR A 1 90 ? 3.093 -13.670 5.216 1.00 85.75 90 TYR A CA 1
ATOM 675 C C . TYR A 1 90 ? 3.604 -12.676 6.273 1.00 85.75 90 TYR A C 1
ATOM 677 O O . TYR A 1 90 ? 4.538 -12.945 7.040 1.00 85.75 90 TYR A O 1
ATOM 685 N N . PHE A 1 91 ? 2.969 -11.510 6.346 1.00 84.00 91 PHE A N 1
ATOM 686 C CA . PHE A 1 91 ? 3.276 -10.464 7.310 1.00 84.00 91 PHE A CA 1
ATOM 687 C C . PHE A 1 91 ? 2.565 -10.773 8.628 1.00 84.00 91 PHE A C 1
ATOM 689 O O . PHE A 1 91 ? 1.606 -10.113 9.027 1.00 84.00 91 PHE A O 1
ATOM 696 N N . SER A 1 92 ? 2.989 -11.843 9.299 1.00 73.44 92 SER A N 1
ATOM 697 C CA . SER A 1 92 ? 2.529 -12.135 10.654 1.00 73.44 92 SER A CA 1
ATOM 698 C C . SER A 1 92 ? 2.917 -10.990 11.592 1.00 73.44 92 SER A C 1
ATOM 700 O O . SER A 1 92 ? 4.041 -10.479 11.511 1.00 73.44 92 SER A O 1
ATOM 702 N N . LYS A 1 93 ? 1.998 -10.608 12.494 1.00 61.44 93 LYS A N 1
ATOM 703 C CA . LYS A 1 93 ? 2.334 -9.782 13.660 1.00 61.44 93 LYS A CA 1
ATOM 704 C C . LYS A 1 93 ? 3.362 -10.578 14.457 1.00 61.44 93 LYS A C 1
ATOM 706 O O . LYS A 1 93 ? 2.995 -11.545 15.120 1.00 61.44 93 LYS A O 1
ATOM 711 N N . SER A 1 94 ? 4.643 -10.243 14.346 1.00 51.16 94 SER A N 1
ATOM 712 C CA . SER A 1 94 ? 5.633 -10.814 15.252 1.00 51.16 94 SER A CA 1
ATOM 713 C C . SER A 1 94 ? 5.195 -10.443 16.664 1.00 51.16 94 SER A C 1
ATOM 715 O O . SER A 1 94 ? 4.994 -9.259 16.944 1.00 51.16 94 SER A O 1
ATOM 717 N N . ALA A 1 95 ? 4.993 -11.443 17.526 1.00 42.91 95 ALA A N 1
ATOM 718 C CA . ALA A 1 95 ? 4.822 -11.224 18.956 1.00 42.91 95 ALA A CA 1
ATOM 719 C C . ALA A 1 95 ? 5.902 -10.239 19.404 1.00 42.91 95 ALA A C 1
ATOM 721 O O . ALA A 1 95 ? 7.062 -10.495 19.089 1.00 42.91 95 ALA A O 1
ATOM 722 N N . TYR A 1 96 ? 5.495 -9.118 20.019 1.00 46.69 96 TYR A N 1
ATOM 723 C CA . TYR A 1 96 ? 6.333 -8.021 20.517 1.00 46.69 96 TYR A CA 1
ATOM 724 C C . TYR A 1 96 ? 7.814 -8.398 20.595 1.00 46.69 96 TYR A C 1
ATOM 726 O O . TYR A 1 96 ? 8.296 -8.877 21.621 1.00 46.69 96 TYR A O 1
ATOM 734 N N . THR A 1 97 ? 8.551 -8.230 19.498 1.00 43.41 97 THR A N 1
ATOM 735 C CA . THR A 1 97 ? 9.981 -8.482 19.544 1.00 43.41 97 THR A CA 1
ATOM 736 C C . THR A 1 97 ? 10.561 -7.302 20.292 1.00 43.41 97 THR A C 1
ATOM 738 O O . THR A 1 97 ? 10.621 -6.202 19.750 1.00 43.41 97 THR A O 1
ATOM 741 N N . ALA A 1 98 ? 11.024 -7.532 21.521 1.00 46.28 98 ALA A N 1
ATOM 742 C CA . ALA A 1 98 ? 11.858 -6.611 22.300 1.00 46.28 98 ALA A CA 1
ATOM 743 C C . ALA A 1 98 ? 13.217 -6.302 21.618 1.00 46.28 98 ALA A C 1
ATOM 745 O O . ALA A 1 98 ? 14.170 -5.867 22.264 1.00 46.28 98 ALA A O 1
ATOM 746 N N . SER A 1 99 ? 13.323 -6.567 20.312 1.00 45.28 99 SER A N 1
ATOM 747 C CA . SER A 1 99 ? 14.488 -6.336 19.479 1.00 45.28 99 SER A CA 1
ATOM 748 C C . SER A 1 99 ? 14.706 -4.838 19.309 1.00 45.28 99 SER A C 1
ATOM 750 O O . SER A 1 99 ? 13.791 -4.091 18.967 1.00 45.28 99 SER A O 1
ATOM 752 N N . LYS A 1 100 ? 15.951 -4.414 19.526 1.00 47.62 100 LYS A N 1
ATOM 753 C CA . LYS A 1 100 ? 16.435 -3.054 19.254 1.00 47.62 100 LYS A CA 1
ATOM 754 C C . LYS A 1 100 ? 16.730 -2.820 17.764 1.00 47.62 100 LYS A C 1
ATOM 756 O O . LYS A 1 100 ? 17.076 -1.703 17.398 1.00 47.62 100 LYS A O 1
ATOM 761 N N . THR A 1 101 ? 16.613 -3.857 16.934 1.00 45.69 101 THR A N 1
ATOM 762 C CA . THR A 1 101 ? 16.934 -3.845 15.501 1.00 45.69 101 THR A CA 1
ATOM 763 C C . THR A 1 101 ? 15.652 -3.850 14.676 1.00 45.69 101 THR A C 1
ATOM 765 O O . THR A 1 101 ? 14.721 -4.593 15.001 1.00 45.69 101 THR A O 1
ATOM 768 N N . ILE A 1 102 ? 15.606 -3.039 13.617 1.00 56.38 102 ILE A N 1
ATOM 769 C CA . ILE A 1 102 ? 14.514 -3.064 12.641 1.00 56.38 102 ILE A CA 1
ATOM 770 C C . ILE A 1 102 ? 14.669 -4.304 11.776 1.00 56.38 102 ILE A C 1
ATOM 772 O O . ILE A 1 102 ? 15.695 -4.505 11.140 1.00 56.38 102 ILE A O 1
ATOM 776 N N . ASN A 1 103 ? 13.627 -5.126 11.746 1.00 65.94 103 ASN A N 1
ATOM 777 C CA . ASN A 1 103 ? 13.498 -6.190 10.767 1.00 65.94 103 ASN A CA 1
ATOM 778 C C . ASN A 1 103 ? 12.573 -5.696 9.656 1.00 65.94 103 ASN A C 1
ATOM 780 O O . ASN A 1 103 ? 11.637 -4.943 9.896 1.00 65.94 103 ASN A O 1
ATOM 784 N N . PHE A 1 104 ? 12.781 -6.136 8.428 1.00 72.81 104 PHE A N 1
ATOM 785 C CA . PHE A 1 104 ? 11.846 -5.883 7.336 1.00 72.81 104 PHE A CA 1
ATOM 786 C C . PHE A 1 104 ? 11.459 -7.216 6.715 1.00 72.81 104 PHE A C 1
ATOM 788 O O . PHE A 1 104 ? 12.252 -8.157 6.644 1.00 72.81 104 PHE A O 1
ATOM 795 N N . LYS A 1 105 ? 10.209 -7.303 6.275 1.00 80.25 105 LYS A N 1
ATOM 796 C CA . LYS A 1 105 ? 9.728 -8.422 5.469 1.00 80.25 105 LYS A CA 1
ATOM 797 C C . LYS A 1 105 ? 9.474 -7.908 4.064 1.00 80.25 105 LYS A C 1
ATOM 799 O O . LYS A 1 105 ? 8.859 -6.858 3.897 1.00 80.25 105 LYS A O 1
ATOM 804 N N . LYS A 1 106 ? 9.931 -8.661 3.066 1.00 83.25 106 LYS A N 1
ATOM 805 C CA . LYS A 1 106 ? 9.679 -8.381 1.651 1.00 83.25 106 LYS A CA 1
ATOM 806 C C . LYS A 1 106 ? 8.823 -9.475 1.037 1.00 83.25 106 LYS A C 1
ATOM 808 O O . LYS A 1 106 ? 9.014 -10.649 1.364 1.00 83.25 106 LYS A O 1
ATOM 813 N N . LYS A 1 107 ? 7.893 -9.097 0.161 1.00 83.38 107 LYS A N 1
ATOM 814 C CA . LYS A 1 107 ? 7.098 -10.047 -0.622 1.00 83.38 107 LYS A CA 1
ATOM 815 C C . LYS A 1 107 ? 6.777 -9.504 -2.006 1.00 83.38 107 LYS A C 1
ATOM 817 O O . LYS A 1 107 ? 6.211 -8.421 -2.131 1.00 83.38 107 LYS A O 1
ATOM 822 N N . HIS A 1 108 ? 7.067 -10.312 -3.018 1.00 82.88 108 HIS A N 1
ATOM 823 C CA . HIS A 1 108 ? 6.699 -10.036 -4.401 1.00 82.88 108 HIS A CA 1
ATOM 824 C C . HIS A 1 108 ? 5.274 -10.510 -4.698 1.00 82.88 108 HIS A C 1
ATOM 826 O O . HIS A 1 108 ? 4.826 -11.536 -4.175 1.00 82.88 108 HIS A O 1
ATOM 832 N N . PHE A 1 109 ? 4.566 -9.771 -5.546 1.00 82.62 109 PHE A N 1
ATOM 833 C CA . PHE A 1 109 ? 3.271 -10.161 -6.093 1.00 82.62 109 PHE A CA 1
ATOM 834 C C . PHE A 1 109 ? 3.040 -9.504 -7.460 1.00 82.62 109 PHE A C 1
ATOM 836 O O . PHE A 1 109 ? 3.716 -8.544 -7.824 1.00 82.62 109 PHE A O 1
ATOM 843 N N . LYS A 1 110 ? 2.080 -10.032 -8.223 1.00 81.25 110 LYS A N 1
ATOM 844 C CA . LYS A 1 110 ? 1.697 -9.510 -9.539 1.00 81.25 110 LYS A CA 1
ATOM 845 C C . LYS A 1 110 ? 0.270 -8.974 -9.497 1.00 81.25 110 LYS A C 1
ATOM 847 O O . LYS A 1 110 ? -0.604 -9.602 -8.897 1.00 81.25 110 LYS A O 1
ATOM 852 N N . TRP A 1 111 ? 0.036 -7.843 -10.152 1.00 83.62 111 TRP A N 1
ATOM 853 C CA . TRP A 1 111 ? -1.294 -7.269 -10.359 1.00 83.62 111 TRP A CA 1
ATOM 854 C C . TRP A 1 111 ? -1.333 -6.519 -11.694 1.00 83.62 111 TRP A C 1
ATOM 856 O O . TRP A 1 111 ? -0.394 -5.791 -11.991 1.00 83.62 111 TRP A O 1
ATOM 866 N N . ASN A 1 112 ? -2.371 -6.733 -12.512 1.00 81.81 112 ASN A N 1
ATOM 867 C CA . ASN A 1 112 ? -2.543 -6.104 -13.835 1.00 81.81 112 ASN A CA 1
ATOM 868 C C . ASN A 1 112 ? -1.272 -6.090 -14.713 1.00 81.81 112 ASN A C 1
ATOM 870 O O . ASN A 1 112 ? -0.920 -5.088 -15.321 1.00 81.81 112 ASN A O 1
ATOM 874 N N . GLY A 1 113 ? -0.534 -7.205 -14.750 1.00 68.94 113 GLY A N 1
ATOM 875 C CA . GLY A 1 113 ? 0.704 -7.309 -15.535 1.00 68.94 113 GLY A CA 1
ATOM 876 C C . GLY A 1 113 ? 1.943 -6.677 -14.887 1.00 68.94 113 GLY A C 1
ATOM 877 O O . GLY A 1 113 ? 3.051 -7.039 -15.270 1.00 68.94 113 GLY A O 1
ATOM 878 N N . LYS A 1 114 ? 1.783 -5.835 -13.860 1.00 74.19 114 LYS A N 1
ATOM 879 C CA . LYS A 1 114 ? 2.874 -5.203 -13.110 1.00 74.19 114 LYS A CA 1
ATOM 880 C C . LYS A 1 114 ? 3.381 -6.089 -11.977 1.00 74.19 114 LYS A C 1
ATOM 882 O O . LYS A 1 114 ? 2.617 -6.804 -11.318 1.00 74.19 114 LYS A O 1
ATOM 887 N N . TYR A 1 115 ? 4.686 -6.012 -11.742 1.00 76.12 115 TYR A N 1
ATOM 888 C CA . TYR A 1 115 ? 5.377 -6.714 -10.668 1.00 76.12 115 TYR A CA 1
ATOM 889 C C . TYR A 1 115 ? 5.629 -5.751 -9.518 1.00 76.12 115 TYR A C 1
ATOM 891 O O . TYR A 1 115 ? 6.313 -4.747 -9.684 1.00 76.12 115 TYR A O 1
ATOM 899 N N . PHE A 1 116 ? 5.087 -6.072 -8.350 1.00 83.94 116 PHE A N 1
ATOM 900 C CA . PHE A 1 116 ? 5.223 -5.270 -7.145 1.00 83.94 116 PHE A CA 1
ATOM 901 C C . PHE A 1 116 ? 6.045 -6.021 -6.105 1.00 83.94 116 PHE A C 1
ATOM 903 O O . PHE A 1 116 ? 5.948 -7.245 -5.971 1.00 83.94 116 PHE A O 1
ATOM 910 N N . CYS A 1 117 ? 6.806 -5.277 -5.317 1.00 84.81 117 CYS A N 1
ATOM 911 C CA . CYS A 1 117 ? 7.454 -5.774 -4.115 1.00 84.81 117 CYS A CA 1
ATOM 912 C C . CYS A 1 117 ? 6.978 -4.926 -2.948 1.00 84.81 117 CYS A C 1
ATOM 914 O O . CYS A 1 117 ? 7.123 -3.711 -2.975 1.00 84.81 117 CYS A O 1
ATOM 916 N N . ILE A 1 118 ? 6.388 -5.546 -1.929 1.00 88.06 118 ILE A N 1
ATOM 917 C CA . ILE A 1 118 ? 6.009 -4.827 -0.718 1.00 88.06 118 ILE A CA 1
ATOM 918 C C . ILE A 1 118 ? 7.049 -5.050 0.368 1.00 88.06 118 ILE A C 1
ATOM 920 O O . ILE A 1 118 ? 7.436 -6.191 0.643 1.00 88.06 118 ILE A O 1
ATOM 924 N N . VAL A 1 119 ? 7.472 -3.960 0.997 1.00 84.44 119 VAL A N 1
ATOM 925 C CA . VAL A 1 119 ? 8.406 -3.952 2.119 1.00 84.44 119 VAL A CA 1
ATOM 926 C C . VAL A 1 119 ? 7.665 -3.453 3.357 1.00 84.44 119 VAL A C 1
ATOM 928 O O . VAL A 1 119 ? 7.303 -2.280 3.446 1.00 84.44 119 VAL A O 1
ATOM 931 N N . ASP A 1 120 ? 7.415 -4.357 4.305 1.00 82.31 120 ASP A N 1
ATOM 932 C CA . ASP A 1 120 ? 6.853 -4.033 5.621 1.00 82.31 120 ASP A CA 1
ATOM 933 C C . ASP A 1 120 ? 8.003 -3.812 6.605 1.00 82.31 120 ASP A C 1
ATOM 935 O O . ASP A 1 120 ? 8.737 -4.751 6.938 1.00 82.31 120 ASP A O 1
ATOM 939 N N . ALA A 1 121 ? 8.175 -2.567 7.047 1.00 70.12 121 ALA A N 1
ATOM 940 C CA . ALA A 1 121 ? 9.157 -2.205 8.057 1.00 70.12 121 ALA A CA 1
ATOM 941 C C . ALA A 1 121 ? 8.641 -2.592 9.457 1.00 70.12 121 ALA A C 1
ATOM 943 O O . ALA A 1 121 ? 7.782 -1.924 10.045 1.00 70.12 121 ALA A O 1
ATOM 944 N N . ILE A 1 122 ? 9.187 -3.680 10.004 1.00 60.41 122 ILE A N 1
ATOM 945 C CA . ILE A 1 122 ? 8.907 -4.197 11.348 1.00 60.41 122 ILE A CA 1
ATOM 946 C C . ILE A 1 122 ? 9.945 -3.610 12.310 1.00 60.41 122 ILE A C 1
ATOM 948 O O . ILE A 1 122 ? 10.992 -4.191 12.589 1.00 60.41 122 ILE A O 1
ATOM 952 N N . GLY A 1 123 ? 9.659 -2.414 12.811 1.00 50.69 123 GLY A N 1
ATOM 953 C CA . GLY A 1 123 ? 10.511 -1.726 13.777 1.00 50.69 123 GLY A CA 1
ATOM 954 C C . GLY A 1 123 ? 9.944 -1.739 15.195 1.00 50.69 123 GLY A C 1
ATOM 955 O O . GLY A 1 123 ? 8.716 -1.756 15.344 1.00 50.69 123 GLY A O 1
ATOM 956 N N . PRO A 1 124 ? 10.795 -1.658 16.241 1.00 45.41 124 PRO A N 1
ATOM 957 C CA . PRO A 1 124 ? 10.329 -1.247 17.559 1.00 45.41 124 PRO A CA 1
ATOM 958 C C . PRO A 1 124 ? 9.630 0.111 17.428 1.00 45.41 124 PRO A C 1
ATOM 960 O O . PRO A 1 124 ? 9.863 0.837 16.459 1.00 45.41 124 PRO A O 1
ATOM 963 N N . LYS A 1 125 ? 8.762 0.433 18.396 1.00 51.66 125 LYS A N 1
ATOM 964 C CA . LYS A 1 125 ? 8.146 1.758 18.588 1.00 51.66 125 LYS A CA 1
ATOM 965 C C . LYS A 1 125 ? 9.107 2.820 18.054 1.00 51.66 125 LYS A C 1
ATOM 967 O O . LYS A 1 125 ? 10.247 2.825 18.517 1.00 51.66 125 LYS A O 1
ATOM 972 N N . LEU A 1 126 ? 8.712 3.580 17.026 1.00 49.81 126 LEU A N 1
ATOM 973 C CA . LEU A 1 126 ? 9.580 4.520 16.306 1.00 49.81 126 LEU A CA 1
ATOM 974 C C . LEU A 1 126 ? 9.965 5.640 17.280 1.00 49.81 126 LEU A C 1
ATOM 976 O O . LEU A 1 126 ? 9.404 6.729 17.281 1.00 49.81 126 LEU A O 1
ATOM 980 N N . THR A 1 127 ? 10.885 5.337 18.190 1.00 45.72 127 THR A N 1
ATOM 981 C CA . THR A 1 127 ? 11.286 6.225 19.258 1.00 45.72 127 THR A CA 1
ATOM 982 C C . THR A 1 127 ? 12.210 7.264 18.656 1.00 45.72 127 THR A C 1
ATOM 984 O O . THR A 1 127 ? 13.187 6.971 17.968 1.00 45.72 127 THR A O 1
ATOM 987 N N . THR A 1 128 ? 11.842 8.516 18.885 1.00 46.25 128 THR A N 1
ATOM 988 C CA . THR A 1 128 ? 12.534 9.711 18.410 1.00 46.25 128 THR A CA 1
ATOM 989 C C . THR A 1 128 ? 14.037 9.663 18.707 1.00 46.25 128 THR A C 1
ATOM 991 O O . THR A 1 128 ? 14.418 9.482 19.862 1.00 46.25 128 THR A O 1
ATOM 994 N N . GLY A 1 129 ? 14.880 9.868 17.686 1.00 54.88 129 GLY A N 1
ATOM 995 C CA . GLY A 1 129 ? 16.340 9.987 17.816 1.00 54.88 129 GLY A CA 1
ATOM 996 C C . GLY A 1 129 ? 17.129 9.329 16.673 1.00 54.88 129 GLY A C 1
ATOM 997 O O . GLY A 1 129 ? 16.573 8.993 15.629 1.00 54.88 129 GLY A O 1
ATOM 998 N N . ASN A 1 130 ? 18.431 9.104 16.898 1.00 54.19 130 ASN A N 1
ATOM 999 C CA . ASN A 1 130 ? 19.387 8.524 15.933 1.00 54.19 130 ASN A CA 1
ATOM 1000 C C . ASN A 1 130 ? 19.030 7.106 15.452 1.00 54.19 130 ASN A C 1
ATOM 1002 O O . ASN A 1 130 ? 19.488 6.678 14.394 1.00 54.19 130 ASN A O 1
ATOM 1006 N N . THR A 1 131 ? 18.225 6.368 16.216 1.00 53.84 131 THR A N 1
ATOM 1007 C CA . THR A 1 131 ? 17.811 5.003 15.874 1.00 53.84 131 THR A CA 1
ATOM 1008 C C . THR A 1 131 ? 16.861 4.990 14.675 1.00 53.84 131 THR A C 1
ATOM 1010 O O . THR A 1 131 ? 16.958 4.091 13.848 1.00 53.84 131 THR A O 1
ATOM 1013 N N . LEU A 1 132 ? 16.005 6.010 14.522 1.00 56.97 132 LEU A N 1
ATOM 1014 C CA . LEU A 1 132 ? 15.091 6.140 13.382 1.00 56.97 132 LEU A CA 1
ATOM 1015 C C . LEU A 1 132 ? 15.831 6.430 12.067 1.00 56.97 132 LEU A C 1
ATOM 1017 O O . LEU A 1 132 ? 15.468 5.883 11.033 1.00 56.97 132 LEU A O 1
ATOM 1021 N N . LEU A 1 133 ? 16.871 7.268 12.108 1.00 58.41 133 LEU A N 1
ATOM 1022 C CA . LEU A 1 133 ? 17.636 7.648 10.914 1.00 58.41 133 LEU A CA 1
ATOM 1023 C C . LEU A 1 133 ? 18.332 6.427 10.298 1.00 58.41 133 LEU A C 1
ATOM 1025 O O . LEU A 1 133 ? 18.070 6.104 9.146 1.00 58.41 133 LEU A O 1
ATOM 1029 N N . LYS A 1 134 ? 19.096 5.674 11.104 1.00 61.06 134 LYS A N 1
ATOM 1030 C CA . LYS A 1 134 ? 19.780 4.443 10.657 1.00 61.06 134 LYS A CA 1
ATOM 1031 C C . LYS A 1 134 ? 18.819 3.411 10.081 1.00 61.06 134 LYS A C 1
ATOM 1033 O O . LYS A 1 134 ? 19.089 2.772 9.077 1.00 61.06 134 LYS A O 1
ATOM 1038 N N . SER A 1 135 ? 17.671 3.283 10.726 1.00 61.25 135 SER A N 1
ATOM 1039 C CA . SER A 1 135 ? 16.616 2.361 10.331 1.00 61.25 135 SER A CA 1
ATOM 1040 C C . SER A 1 135 ? 16.031 2.667 8.957 1.00 61.25 135 SER A C 1
ATOM 1042 O O . SER A 1 135 ? 15.755 1.772 8.165 1.00 61.25 135 SER A O 1
ATOM 1044 N N . VAL A 1 136 ? 15.795 3.946 8.686 1.00 62.22 136 VAL A N 1
ATOM 1045 C CA . VAL A 1 136 ? 15.209 4.387 7.426 1.00 62.22 136 VAL A CA 1
ATOM 1046 C C . VAL A 1 136 ? 16.269 4.403 6.319 1.00 62.22 136 VAL A C 1
ATOM 1048 O O . VAL A 1 136 ? 15.961 4.006 5.200 1.00 62.22 136 VAL A O 1
ATOM 1051 N N . GLU A 1 137 ? 17.521 4.753 6.632 1.00 64.50 137 GLU A N 1
ATOM 1052 C CA . GLU A 1 137 ? 18.670 4.582 5.732 1.00 64.50 137 GLU A CA 1
ATOM 1053 C C . GLU A 1 137 ? 18.859 3.117 5.328 1.00 64.50 137 GLU A C 1
ATOM 1055 O O . GLU A 1 137 ? 19.028 2.843 4.145 1.00 64.50 137 GLU A O 1
ATOM 1060 N N . GLU A 1 138 ? 18.761 2.169 6.266 1.00 64.44 138 GLU A N 1
ATOM 1061 C CA . GLU A 1 138 ? 18.786 0.733 5.970 1.00 64.44 138 GLU A CA 1
ATOM 1062 C C . GLU A 1 138 ? 17.626 0.315 5.062 1.00 64.44 138 GLU A C 1
ATOM 1064 O O . GLU A 1 138 ? 17.848 -0.415 4.098 1.00 64.44 138 GLU A O 1
ATOM 1069 N N . ILE A 1 139 ? 16.401 0.798 5.293 1.00 63.59 139 ILE A N 1
ATOM 1070 C CA . ILE A 1 139 ? 15.285 0.470 4.395 1.00 63.59 139 ILE A CA 1
ATOM 1071 C C . ILE A 1 139 ? 15.545 1.033 2.998 1.00 63.59 139 ILE A C 1
ATOM 1073 O O . ILE A 1 139 ? 15.426 0.296 2.020 1.00 63.59 139 ILE A O 1
ATOM 1077 N N . PHE A 1 140 ? 15.970 2.294 2.891 1.00 64.56 140 PHE A N 1
ATOM 1078 C CA . PHE A 1 140 ? 16.319 2.877 1.603 1.00 64.56 140 PHE A CA 1
ATOM 1079 C C . PHE A 1 140 ? 17.478 2.119 0.951 1.00 64.56 140 PHE A C 1
ATOM 108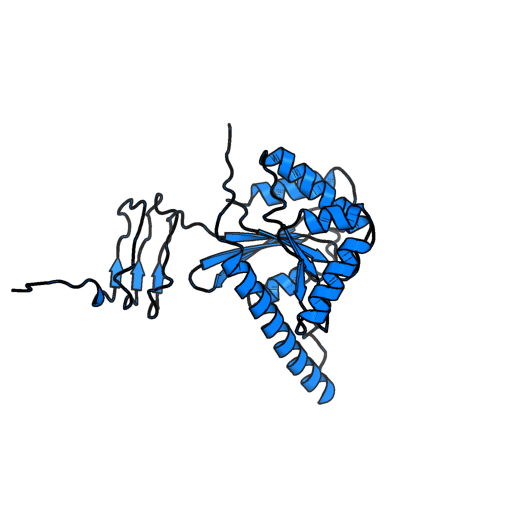1 O O . PHE A 1 140 ? 17.377 1.829 -0.234 1.00 64.56 140 PHE A O 1
ATOM 1088 N N . SER A 1 141 ? 18.527 1.721 1.696 1.00 61.78 141 SER A N 1
ATOM 1089 C CA . SER A 1 141 ? 19.681 0.879 1.283 1.00 61.78 141 SER A CA 1
ATOM 1090 C C . SER A 1 141 ? 19.291 -0.374 0.500 1.00 61.78 141 SER A C 1
ATOM 1092 O O . SER A 1 141 ? 20.060 -0.829 -0.343 1.00 61.78 141 SER A O 1
ATOM 1094 N N . MET A 1 142 ? 18.078 -0.877 0.706 1.00 57.28 142 MET A N 1
ATOM 1095 C CA . MET A 1 142 ? 17.618 -2.147 0.157 1.00 57.28 142 MET A CA 1
ATOM 1096 C C . MET A 1 142 ? 16.612 -2.023 -0.975 1.00 57.28 142 MET A C 1
ATOM 1098 O O . MET A 1 142 ? 16.142 -3.052 -1.460 1.00 57.28 142 MET A O 1
ATOM 1102 N N . LEU A 1 143 ? 16.212 -0.812 -1.332 1.00 57.47 143 LEU A N 1
ATOM 1103 C CA . LEU A 1 143 ? 15.286 -0.577 -2.426 1.00 57.47 143 LEU A CA 1
ATOM 1104 C C . LEU A 1 143 ? 16.106 -0.298 -3.685 1.00 57.47 143 LEU A C 1
ATOM 1106 O O . LEU A 1 143 ? 17.078 0.459 -3.642 1.00 57.47 143 LEU A O 1
ATOM 1110 N N . GLU A 1 144 ? 15.757 -0.951 -4.790 1.00 52.06 144 GLU A N 1
ATOM 1111 C CA . GLU A 1 144 ? 16.397 -0.697 -6.091 1.00 52.06 144 GLU A CA 1
ATOM 1112 C C . GLU A 1 144 ? 15.852 0.605 -6.706 1.00 52.06 144 GLU A C 1
ATOM 1114 O O . GLU A 1 144 ? 16.533 1.295 -7.467 1.00 52.06 144 GLU A O 1
ATOM 1119 N N . GLY A 1 145 ? 14.665 1.007 -6.249 1.00 61.91 145 GLY A N 1
ATOM 1120 C CA . GLY A 1 145 ? 14.065 2.323 -6.389 1.00 61.91 145 GLY A CA 1
ATOM 1121 C C . GLY A 1 145 ? 12.815 2.423 -5.514 1.00 61.91 145 GLY A C 1
ATOM 1122 O O . GLY A 1 145 ? 12.445 1.464 -4.849 1.00 61.91 145 GLY A O 1
ATOM 1123 N N . ILE A 1 146 ? 12.144 3.574 -5.481 1.00 69.25 146 ILE A N 1
ATOM 1124 C CA . ILE A 1 146 ? 10.840 3.704 -4.808 1.00 69.25 146 ILE A CA 1
ATOM 1125 C C . ILE A 1 146 ? 9.788 4.071 -5.829 1.00 69.25 146 ILE A C 1
ATOM 1127 O O . ILE A 1 146 ? 9.900 5.086 -6.511 1.00 69.25 146 ILE A O 1
ATOM 1131 N N . SER A 1 147 ? 8.742 3.251 -5.901 1.00 77.56 147 SER A N 1
ATOM 1132 C CA . SER A 1 147 ? 7.563 3.555 -6.719 1.00 77.56 147 SER A CA 1
ATOM 1133 C C . SER A 1 147 ? 6.490 4.257 -5.905 1.00 77.56 147 SER A C 1
ATOM 1135 O O . SER A 1 147 ? 5.778 5.118 -6.413 1.00 77.56 147 SER A O 1
ATOM 1137 N N . GLN A 1 148 ? 6.359 3.871 -4.634 1.00 86.31 148 GLN A N 1
ATOM 1138 C CA . GLN A 1 148 ? 5.332 4.393 -3.749 1.00 86.31 148 GLN A CA 1
ATOM 1139 C C . GLN A 1 148 ? 5.682 4.113 -2.286 1.00 86.31 148 GLN A C 1
ATOM 1141 O O . GLN A 1 148 ? 6.090 3.010 -1.917 1.00 86.31 148 GLN A O 1
ATOM 1146 N N . ILE A 1 149 ? 5.434 5.098 -1.432 1.00 87.88 149 ILE A N 1
ATOM 1147 C CA . ILE A 1 149 ? 5.440 4.959 0.020 1.00 87.88 149 ILE A CA 1
ATOM 1148 C C . ILE A 1 149 ? 3.991 5.021 0.502 1.00 87.88 149 ILE A C 1
ATOM 1150 O O . ILE A 1 149 ? 3.248 5.937 0.153 1.00 87.88 149 ILE A O 1
ATOM 1154 N N . LEU A 1 150 ? 3.586 4.042 1.305 1.00 93.06 150 LEU A N 1
ATOM 1155 C CA . LEU A 1 150 ? 2.290 3.978 1.968 1.00 93.06 150 LEU A CA 1
ATOM 1156 C C . LEU A 1 150 ? 2.477 4.340 3.443 1.00 93.06 150 LEU A C 1
ATOM 1158 O O . LEU A 1 150 ? 2.975 3.532 4.229 1.00 93.06 150 LEU A O 1
ATOM 1162 N N . PHE A 1 151 ? 2.088 5.560 3.811 1.00 92.00 151 PHE A N 1
ATOM 1163 C CA . PHE A 1 151 ? 2.126 6.048 5.186 1.00 92.00 151 PHE A CA 1
ATOM 1164 C C . PHE A 1 151 ? 0.809 5.717 5.894 1.00 92.00 151 PHE A C 1
ATOM 1166 O O . PHE A 1 151 ? -0.221 6.340 5.649 1.00 92.00 151 PHE A O 1
ATOM 1173 N N . VAL A 1 152 ? 0.823 4.690 6.740 1.00 92.44 152 VAL A N 1
ATOM 1174 C CA . VAL A 1 152 ? -0.376 4.101 7.342 1.00 92.44 152 VAL A CA 1
ATOM 1175 C C . VAL A 1 152 ? -0.699 4.759 8.677 1.00 92.44 152 VAL A C 1
ATOM 1177 O O . VAL A 1 152 ? 0.147 4.796 9.571 1.00 92.44 152 VAL A O 1
ATOM 1180 N N . ILE A 1 153 ? -1.949 5.195 8.816 1.00 91.69 153 ILE A N 1
ATOM 1181 C CA . ILE A 1 153 ? -2.539 5.743 10.044 1.00 91.69 153 ILE A CA 1
ATOM 1182 C C . ILE A 1 153 ? -3.902 5.083 10.288 1.00 91.69 153 ILE A C 1
ATOM 1184 O O . ILE A 1 153 ? -4.529 4.582 9.353 1.00 91.69 153 ILE A O 1
ATOM 1188 N N . ASP A 1 154 ? -4.385 5.042 11.526 1.00 86.50 154 ASP A N 1
ATOM 1189 C CA . ASP A 1 154 ? -5.652 4.376 11.887 1.00 86.50 154 ASP A CA 1
ATOM 1190 C C . ASP A 1 154 ? -6.676 5.304 12.566 1.00 86.50 154 ASP A C 1
ATOM 1192 O O . ASP A 1 154 ? -7.701 4.861 13.087 1.00 86.50 154 ASP A O 1
ATOM 1196 N N . GLY A 1 155 ? -6.398 6.607 12.518 1.00 83.94 155 GLY A N 1
ATOM 1197 C CA . GLY A 1 155 ? -7.174 7.676 13.123 1.00 83.94 155 GLY A CA 1
ATOM 1198 C C . GLY A 1 155 ? -6.580 9.038 12.769 1.00 83.94 155 GLY A C 1
ATOM 1199 O O . GLY A 1 155 ? -5.921 9.193 11.736 1.00 83.94 155 GLY A O 1
ATOM 1200 N N . ARG A 1 156 ? -6.862 10.051 13.595 1.00 84.00 156 ARG A N 1
ATOM 1201 C CA . ARG A 1 156 ? -6.234 11.379 13.474 1.00 84.00 156 ARG A CA 1
ATOM 1202 C C . ARG A 1 156 ? -4.723 11.260 13.641 1.00 84.00 156 ARG A C 1
ATOM 1204 O O . ARG A 1 156 ? -4.266 10.394 14.381 1.00 84.00 156 ARG A O 1
ATOM 1211 N N . PHE A 1 157 ? -3.984 12.167 13.008 1.00 88.19 157 PHE A N 1
ATOM 1212 C CA . PHE A 1 157 ? -2.540 12.231 13.185 1.00 88.19 157 PHE A CA 1
ATOM 1213 C C . PHE A 1 157 ? -2.188 12.467 14.652 1.00 88.19 157 PHE A C 1
ATOM 1215 O O . PHE A 1 157 ? -2.567 13.464 15.268 1.00 88.19 157 PHE A O 1
ATOM 1222 N N . THR A 1 158 ? -1.411 11.551 15.197 1.00 87.25 158 THR A N 1
ATOM 1223 C CA . THR A 1 158 ? -0.753 11.703 16.484 1.00 87.25 158 THR A CA 1
ATOM 1224 C C . THR A 1 158 ? 0.518 12.537 16.329 1.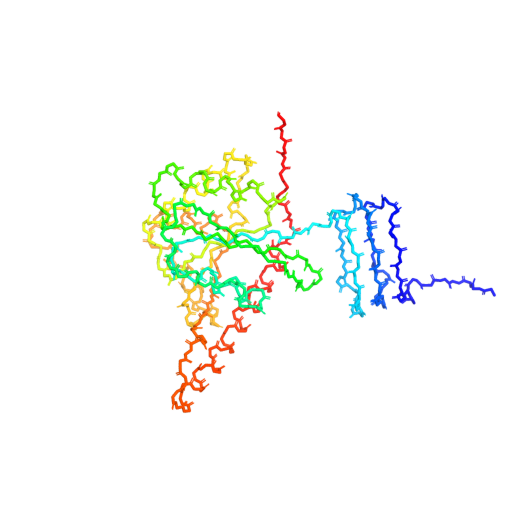00 87.25 158 THR A C 1
ATOM 1226 O O . THR A 1 158 ? 1.138 12.604 15.265 1.00 87.25 158 THR A O 1
ATOM 1229 N N . THR A 1 159 ? 0.977 13.139 17.425 1.00 84.81 159 THR A N 1
ATOM 1230 C CA . THR A 1 159 ? 2.257 13.865 17.452 1.00 84.81 159 THR A CA 1
ATOM 1231 C C . THR A 1 159 ? 3.442 12.970 17.064 1.00 84.81 159 THR A C 1
ATOM 1233 O O . THR A 1 159 ? 4.438 13.459 16.536 1.00 84.81 159 THR A O 1
ATOM 1236 N N . GLU A 1 160 ? 3.358 11.663 17.329 1.00 81.12 160 GLU A N 1
ATOM 1237 C CA . GLU A 1 160 ? 4.377 10.683 16.936 1.00 81.12 160 GLU A CA 1
ATOM 1238 C C . GLU A 1 160 ? 4.382 10.466 15.416 1.00 81.12 160 GLU A C 1
ATOM 1240 O O . GLU A 1 160 ? 5.441 10.553 14.796 1.00 81.12 160 GLU A O 1
ATOM 1245 N N . GLU A 1 161 ? 3.211 10.302 14.796 1.00 86.00 161 GLU A N 1
ATOM 1246 C CA . GLU A 1 161 ? 3.080 10.159 13.338 1.00 86.00 161 GLU A CA 1
ATOM 1247 C C . GLU A 1 161 ? 3.579 11.397 12.590 1.00 86.00 161 GLU A C 1
ATOM 1249 O O . GLU A 1 161 ? 4.309 11.256 11.611 1.00 86.00 161 GLU A O 1
ATOM 1254 N N . ILE A 1 162 ? 3.280 12.604 13.085 1.00 87.44 162 ILE A N 1
ATOM 1255 C CA . ILE A 1 162 ? 3.797 13.859 12.510 1.00 87.44 162 ILE A CA 1
ATOM 1256 C C . ILE A 1 162 ? 5.332 13.889 12.560 1.00 87.44 162 ILE A C 1
ATOM 1258 O O . ILE A 1 162 ? 5.986 14.254 11.582 1.00 87.44 162 ILE A O 1
ATOM 1262 N N . LYS A 1 163 ? 5.938 13.472 13.681 1.00 83.75 163 LYS A N 1
ATOM 1263 C CA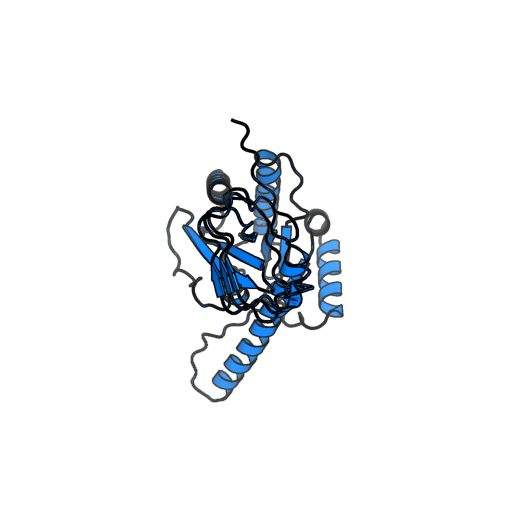 . LYS A 1 163 ? 7.403 13.405 13.814 1.00 83.75 163 LYS A CA 1
ATOM 1264 C C . LYS A 1 163 ? 8.015 12.400 12.844 1.00 83.75 163 LYS A C 1
ATOM 1266 O O . LYS A 1 163 ? 8.994 12.733 12.183 1.00 83.75 163 LYS A O 1
ATOM 1271 N N . ILE A 1 164 ? 7.445 11.199 12.742 1.00 80.75 164 ILE A N 1
ATOM 1272 C CA . ILE A 1 164 ? 7.913 10.164 11.808 1.00 80.75 164 ILE A CA 1
ATOM 1273 C C . ILE A 1 164 ? 7.811 10.671 10.372 1.00 80.75 164 ILE A C 1
ATOM 1275 O O . ILE A 1 164 ? 8.764 10.521 9.612 1.00 80.75 164 ILE A O 1
ATOM 1279 N N . PHE A 1 165 ? 6.693 11.302 10.012 1.00 85.69 165 PHE A N 1
ATOM 1280 C CA . PHE A 1 165 ? 6.496 11.859 8.680 1.00 85.69 165 PHE A CA 1
ATOM 1281 C C . PHE A 1 165 ? 7.539 12.933 8.355 1.00 85.69 165 PHE A C 1
ATOM 1283 O O . PHE A 1 165 ? 8.161 12.888 7.298 1.00 85.69 165 PHE A O 1
ATOM 1290 N N . ASN A 1 166 ? 7.792 13.868 9.272 1.00 84.62 166 ASN A N 1
ATOM 1291 C CA . ASN A 1 166 ? 8.794 14.916 9.067 1.00 84.62 166 ASN A CA 1
ATOM 1292 C C . ASN A 1 166 ? 10.220 14.356 8.965 1.00 84.62 166 ASN A C 1
ATOM 1294 O O . ASN A 1 166 ? 11.021 14.855 8.176 1.00 84.62 166 ASN A O 1
ATOM 1298 N N . LEU A 1 167 ? 10.532 13.302 9.721 1.00 79.00 167 LEU A N 1
ATOM 1299 C CA . LEU A 1 167 ? 11.820 12.610 9.634 1.00 79.00 167 LEU A CA 1
ATOM 1300 C C . LEU A 1 167 ? 11.964 11.877 8.297 1.00 79.00 167 LEU A C 1
ATOM 1302 O O . LEU A 1 167 ? 12.997 12.002 7.648 1.00 79.00 167 LEU A O 1
ATOM 1306 N N . LEU A 1 168 ? 10.911 11.192 7.848 1.00 78.44 168 LEU A N 1
ATOM 1307 C CA . LEU A 1 168 ? 10.846 10.565 6.530 1.00 78.44 168 LEU A CA 1
ATOM 1308 C C . LEU A 1 168 ? 11.031 11.604 5.412 1.00 78.44 168 LEU A C 1
ATOM 1310 O O . LEU A 1 168 ? 11.850 11.405 4.521 1.00 78.44 168 LEU A O 1
ATOM 1314 N N . LYS A 1 169 ? 10.328 12.739 5.498 1.00 81.25 169 LYS A N 1
ATOM 1315 C CA . LYS A 1 169 ? 10.449 13.869 4.569 1.00 81.25 169 LYS A CA 1
ATOM 1316 C C . LYS A 1 169 ? 11.887 14.387 4.498 1.00 81.25 169 LYS A C 1
ATOM 1318 O O . LYS A 1 169 ? 12.433 14.491 3.405 1.00 81.25 169 LYS A O 1
ATOM 1323 N N . GLY A 1 170 ? 12.498 14.692 5.644 1.00 78.31 170 GLY A N 1
ATOM 1324 C CA . GLY A 1 170 ? 13.870 15.203 5.704 1.00 78.31 170 GLY A CA 1
ATOM 1325 C C . GLY A 1 170 ? 14.894 14.210 5.153 1.00 78.31 170 GLY A C 1
ATOM 1326 O O . GLY A 1 170 ? 15.755 14.588 4.368 1.00 78.31 170 GLY A O 1
ATOM 1327 N N . LEU A 1 171 ? 14.763 12.929 5.503 1.00 71.81 171 LEU A N 1
ATOM 1328 C CA . LEU A 1 171 ? 15.640 11.874 4.997 1.00 71.81 171 LEU A CA 1
ATOM 1329 C C . LEU A 1 171 ? 15.565 11.731 3.486 1.00 71.81 171 LEU A C 1
ATOM 1331 O O . LEU A 1 171 ? 16.595 11.608 2.836 1.00 71.81 171 LEU A O 1
ATOM 1335 N N . ILE A 1 172 ? 14.363 11.757 2.918 1.00 67.31 172 ILE A N 1
ATOM 1336 C CA . ILE A 1 172 ? 14.233 11.575 1.479 1.00 67.31 172 ILE A CA 1
ATOM 1337 C C . ILE A 1 172 ? 14.805 12.776 0.723 1.00 67.31 172 ILE A C 1
ATOM 1339 O O . ILE A 1 172 ? 15.522 12.578 -0.255 1.00 67.31 172 ILE A O 1
ATOM 1343 N N . ILE A 1 173 ? 14.567 13.997 1.210 1.00 69.19 173 ILE A N 1
ATOM 1344 C CA . ILE A 1 173 ? 15.198 15.198 0.646 1.00 69.19 173 ILE A CA 1
ATOM 1345 C C . ILE A 1 173 ? 16.725 15.058 0.677 1.00 69.19 173 ILE A C 1
ATOM 1347 O O . ILE A 1 173 ? 17.377 15.331 -0.325 1.00 69.19 173 ILE A O 1
ATOM 1351 N N . ASN A 1 174 ? 17.288 14.581 1.789 1.00 69.56 174 ASN A N 1
ATOM 1352 C CA . ASN A 1 174 ? 18.734 14.421 1.933 1.00 69.56 174 ASN A CA 1
ATOM 1353 C C . ASN A 1 174 ? 19.319 13.308 1.050 1.00 69.56 174 ASN A C 1
ATOM 1355 O O . ASN A 1 174 ? 20.443 13.442 0.586 1.00 69.56 174 ASN A O 1
ATOM 1359 N N . ILE A 1 175 ? 18.600 12.197 0.860 1.00 62.16 175 ILE A N 1
ATOM 1360 C CA . ILE A 1 175 ? 19.115 11.020 0.140 1.00 62.16 175 ILE A CA 1
ATOM 1361 C C . ILE A 1 175 ? 18.954 11.169 -1.371 1.00 62.16 175 ILE A C 1
ATOM 1363 O O . ILE A 1 175 ? 19.828 10.745 -2.121 1.00 62.16 175 ILE A O 1
ATOM 1367 N N . PHE A 1 176 ? 17.822 11.705 -1.825 1.00 57.31 176 PHE A N 1
ATOM 1368 C CA . PHE A 1 176 ? 17.466 11.689 -3.241 1.00 57.31 176 PHE A CA 1
ATOM 1369 C C . PHE A 1 176 ? 17.491 13.079 -3.889 1.00 57.31 176 PHE A C 1
ATOM 1371 O O . PHE A 1 176 ? 17.265 13.164 -5.090 1.00 57.31 176 PHE A O 1
ATOM 1378 N N . GLU A 1 177 ? 17.706 14.155 -3.118 1.00 56.44 177 GLU A N 1
ATOM 1379 C CA . GLU A 1 177 ? 17.668 15.557 -3.583 1.00 56.44 177 GLU A CA 1
ATOM 1380 C C . GLU A 1 177 ? 16.380 15.934 -4.348 1.00 56.44 177 GLU A C 1
ATOM 1382 O O . GLU A 1 177 ? 16.317 16.930 -5.068 1.00 56.44 177 GLU A O 1
ATOM 1387 N N . ILE A 1 178 ? 15.314 15.151 -4.167 1.00 53.78 178 ILE A N 1
ATOM 1388 C CA . ILE A 1 178 ? 14.007 15.335 -4.801 1.00 53.78 178 ILE A CA 1
ATOM 1389 C C . ILE A 1 178 ? 12.915 15.470 -3.749 1.00 53.78 178 ILE A C 1
ATOM 1391 O O . ILE A 1 178 ? 12.969 14.905 -2.652 1.00 53.78 178 ILE A O 1
ATOM 1395 N N . ASN A 1 179 ? 11.852 16.175 -4.124 1.00 60.06 179 ASN A N 1
ATOM 1396 C CA . ASN A 1 179 ? 10.633 16.215 -3.337 1.00 60.06 179 ASN A CA 1
ATOM 1397 C C . ASN A 1 179 ? 9.784 14.963 -3.617 1.00 60.06 179 ASN A C 1
ATOM 1399 O O . ASN A 1 179 ? 8.917 14.970 -4.484 1.00 60.06 179 ASN A O 1
ATOM 1403 N N . ILE A 1 180 ? 10.029 13.878 -2.881 1.00 62.69 180 ILE A N 1
ATOM 1404 C CA . ILE A 1 180 ? 9.312 12.603 -3.066 1.00 62.69 180 ILE A CA 1
ATOM 1405 C C . ILE A 1 180 ? 7.874 12.611 -2.542 1.00 62.69 180 ILE A C 1
ATOM 1407 O O . ILE A 1 180 ? 7.219 11.574 -2.576 1.00 62.69 180 ILE A O 1
ATOM 1411 N N . LEU A 1 181 ? 7.393 13.694 -1.923 1.00 75.88 181 LEU A N 1
ATOM 1412 C CA . LEU A 1 181 ? 6.097 13.645 -1.235 1.00 75.88 181 LEU A CA 1
ATOM 1413 C C . LEU A 1 181 ? 4.957 13.335 -2.222 1.00 75.88 181 LEU A C 1
ATOM 1415 O O . LEU A 1 181 ? 3.983 12.680 -1.857 1.00 75.88 181 LEU A O 1
ATOM 1419 N N . GLU A 1 182 ? 5.173 13.617 -3.511 1.00 77.06 182 GLU A N 1
ATOM 1420 C CA . GLU A 1 182 ? 4.326 13.167 -4.617 1.00 77.06 182 GLU A CA 1
ATOM 1421 C C . GLU A 1 182 ? 4.298 11.642 -4.838 1.00 77.06 182 GLU A C 1
ATOM 1423 O O . GLU A 1 182 ? 3.536 11.192 -5.680 1.00 77.06 182 GLU A O 1
ATOM 1428 N N . TYR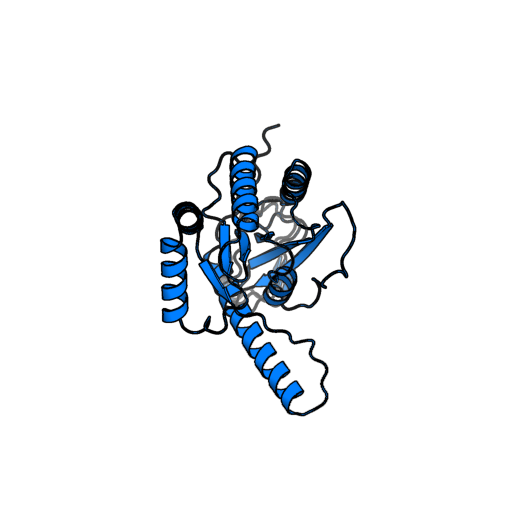 A 1 183 ? 5.099 10.843 -4.128 1.00 79.31 183 TYR A N 1
ATOM 1429 C CA . TYR A 1 183 ? 5.108 9.368 -4.092 1.00 79.31 183 TYR A CA 1
ATOM 1430 C C . TYR A 1 183 ? 4.740 8.838 -2.704 1.00 79.31 183 TYR A C 1
ATOM 1432 O O . TYR A 1 183 ? 4.890 7.646 -2.436 1.00 79.31 183 TYR A O 1
ATOM 1440 N N . VAL A 1 184 ? 4.293 9.702 -1.793 1.00 88.62 184 VAL A N 1
ATOM 1441 C CA . VAL A 1 184 ? 3.779 9.299 -0.485 1.00 88.62 184 VAL A CA 1
ATOM 1442 C C . VAL A 1 184 ? 2.262 9.336 -0.534 1.00 88.62 184 VAL A C 1
ATOM 1444 O O . VAL A 1 184 ? 1.668 10.347 -0.892 1.00 88.62 184 VAL A O 1
ATOM 1447 N N . THR A 1 185 ? 1.631 8.240 -0.134 1.00 94.88 185 THR A N 1
ATOM 1448 C CA . THR A 1 185 ? 0.177 8.131 -0.016 1.00 94.88 185 THR A CA 1
ATOM 1449 C C . THR A 1 185 ? -0.170 7.792 1.410 1.00 94.88 185 THR A C 1
ATOM 1451 O O . THR A 1 185 ? 0.344 6.824 1.974 1.00 94.88 185 THR A O 1
ATOM 1454 N N . ILE A 1 186 ? -1.055 8.586 1.998 1.00 95.44 186 ILE A N 1
ATOM 1455 C CA . ILE A 1 186 ? -1.543 8.347 3.348 1.00 95.44 186 ILE A CA 1
ATOM 1456 C C . ILE A 1 186 ? -2.637 7.285 3.262 1.00 95.44 186 ILE A C 1
ATOM 1458 O O . ILE A 1 186 ? -3.631 7.472 2.566 1.00 95.44 186 ILE A O 1
ATOM 1462 N N . VAL A 1 187 ? -2.484 6.172 3.974 1.00 96.88 187 VAL A N 1
ATOM 1463 C CA . VAL A 1 187 ? -3.490 5.105 4.027 1.00 96.88 187 VAL A CA 1
ATOM 1464 C C . VAL A 1 187 ? -4.180 5.134 5.387 1.00 96.88 187 VAL A C 1
ATOM 1466 O O . VAL A 1 187 ? -3.607 4.731 6.399 1.00 96.88 187 VAL A O 1
ATOM 1469 N N . ARG A 1 188 ? -5.429 5.602 5.402 1.00 95.44 188 ARG A N 1
ATOM 1470 C CA . ARG A 1 188 ? -6.339 5.621 6.551 1.00 95.44 188 ARG A CA 1
ATOM 1471 C C . ARG A 1 188 ? -6.978 4.247 6.716 1.00 95.44 188 ARG A C 1
ATOM 1473 O O . ARG A 1 188 ? -7.848 3.858 5.940 1.00 95.44 188 ARG A O 1
ATOM 1480 N N . THR A 1 189 ? -6.538 3.513 7.727 1.00 94.00 189 THR A N 1
ATOM 1481 C CA . THR A 1 189 ? -7.118 2.227 8.126 1.00 94.00 189 THR A CA 1
ATOM 1482 C C . THR A 1 189 ? -8.214 2.417 9.174 1.00 94.00 189 THR A C 1
ATOM 1484 O O . THR A 1 189 ? -8.433 3.524 9.661 1.00 94.00 189 THR A O 1
ATOM 1487 N N . LYS A 1 190 ? -8.921 1.329 9.517 1.00 93.12 190 LYS A N 1
ATOM 1488 C CA . LYS A 1 190 ? -10.039 1.323 10.481 1.00 93.12 190 LYS A CA 1
ATOM 1489 C C . LYS A 1 190 ? -11.170 2.295 10.108 1.00 93.12 190 LYS A C 1
ATOM 1491 O O . LYS A 1 190 ? -11.904 2.767 10.974 1.00 93.12 190 LYS A O 1
ATOM 1496 N N . PHE A 1 191 ? -11.337 2.581 8.816 1.00 95.56 191 PHE A N 1
ATOM 1497 C CA . PHE A 1 191 ? -12.343 3.518 8.328 1.00 95.56 191 PHE A CA 1
ATOM 1498 C C . PHE A 1 191 ? -13.554 2.763 7.763 1.00 95.56 191 PHE A C 1
ATOM 1500 O O . PHE A 1 191 ? -13.641 2.509 6.566 1.00 95.56 191 PHE A O 1
ATOM 1507 N N . SER A 1 192 ? -14.511 2.390 8.615 1.00 93.94 192 SER A N 1
ATOM 1508 C CA . SER A 1 192 ? -15.639 1.502 8.258 1.00 93.94 192 SER A CA 1
ATOM 1509 C C . SER A 1 192 ? -16.483 1.979 7.064 1.00 93.94 192 SER A C 1
ATOM 1511 O O . SER A 1 192 ? -17.004 1.167 6.291 1.00 93.94 192 SER A O 1
ATOM 1513 N N . ASN A 1 193 ? -16.569 3.294 6.854 1.00 94.62 193 ASN A N 1
ATOM 1514 C CA . ASN A 1 193 ? -17.322 3.905 5.762 1.00 94.62 193 ASN A CA 1
ATOM 1515 C C . ASN A 1 193 ? -16.511 4.122 4.473 1.00 94.62 193 ASN A C 1
ATOM 1517 O O . ASN A 1 193 ? -16.973 4.821 3.574 1.00 94.62 193 ASN A O 1
ATOM 1521 N N . PHE A 1 194 ? -15.354 3.470 4.324 1.00 95.62 194 PHE A N 1
ATOM 1522 C CA . PHE A 1 194 ? -14.451 3.608 3.168 1.00 95.62 194 PHE A CA 1
ATOM 1523 C C . PHE A 1 194 ? -15.101 3.338 1.802 1.00 95.62 194 PHE A C 1
ATOM 1525 O O . PHE A 1 194 ? -14.605 3.759 0.764 1.00 95.62 194 PHE A O 1
ATOM 1532 N N . LYS A 1 195 ? -16.243 2.643 1.782 1.00 92.62 195 LYS A N 1
ATOM 1533 C CA . LYS A 1 195 ? -17.018 2.371 0.561 1.00 92.62 195 LYS A CA 1
ATOM 1534 C C . LYS A 1 195 ? -17.784 3.595 0.056 1.00 92.62 195 LYS A C 1
ATOM 1536 O O . LYS A 1 195 ? -18.255 3.602 -1.078 1.00 92.62 195 LYS A O 1
ATOM 1541 N N . LYS A 1 196 ? -17.987 4.602 0.905 1.00 95.62 196 LYS A N 1
ATOM 1542 C CA . LYS A 1 196 ? -18.789 5.783 0.600 1.00 95.62 196 LYS A CA 1
ATOM 1543 C C . LYS A 1 196 ? -17.860 6.942 0.274 1.00 95.62 196 LYS A C 1
ATOM 1545 O O . LYS A 1 196 ? -17.374 7.621 1.172 1.00 95.62 196 LYS A O 1
ATOM 1550 N N . LYS A 1 197 ? -17.707 7.236 -1.020 1.00 94.25 197 LYS A N 1
ATOM 1551 C CA . LYS A 1 197 ? -16.844 8.326 -1.504 1.00 94.25 197 LYS A CA 1
ATOM 1552 C C . LYS A 1 197 ? -17.089 9.655 -0.777 1.00 94.25 197 LYS A C 1
ATOM 1554 O O . LYS A 1 197 ? -16.138 10.294 -0.362 1.00 94.25 197 LYS A O 1
ATOM 1559 N N . LYS A 1 198 ? -18.352 10.035 -0.540 1.00 97.12 198 LYS A N 1
ATOM 1560 C CA . LYS A 1 198 ? -18.694 11.269 0.198 1.00 97.12 198 LYS A CA 1
ATOM 1561 C C . LYS A 1 198 ? -18.121 11.309 1.620 1.00 97.12 198 LYS A C 1
ATOM 1563 O O . LYS A 1 198 ? -17.737 12.378 2.073 1.00 97.12 198 LYS A O 1
ATOM 1568 N N . GLU A 1 199 ? -18.077 10.173 2.312 1.00 96.88 199 GLU A N 1
ATOM 1569 C CA . GLU A 1 199 ? -17.520 10.104 3.666 1.00 96.88 199 GLU A CA 1
ATOM 1570 C C . GLU A 1 199 ? -15.992 10.145 3.645 1.00 96.88 199 GLU A C 1
ATOM 1572 O O . GLU A 1 199 ? -15.397 10.829 4.470 1.00 96.88 199 GLU A O 1
ATOM 1577 N N . CYS A 1 200 ? -15.362 9.505 2.656 1.00 95.56 200 CYS A N 1
ATOM 1578 C CA . CYS A 1 200 ? -13.925 9.638 2.416 1.00 95.56 200 CYS A CA 1
ATOM 1579 C C . CYS A 1 200 ? -13.534 11.096 2.135 1.00 95.56 200 CYS A C 1
ATOM 1581 O O . CYS A 1 200 ? -12.605 11.603 2.749 1.00 95.56 200 CYS A O 1
ATOM 1583 N N . GLU A 1 201 ? -14.265 11.798 1.262 1.00 95.06 201 GLU A N 1
ATOM 1584 C CA . GLU A 1 201 ? -14.003 13.215 0.965 1.00 95.06 201 GLU A CA 1
ATOM 1585 C C . GLU A 1 201 ? -14.231 14.120 2.184 1.00 95.06 201 GLU A C 1
ATOM 1587 O O . GLU A 1 201 ? -13.444 15.030 2.445 1.00 95.06 201 GLU A O 1
ATOM 1592 N N . ALA A 1 202 ? -15.286 13.872 2.968 1.00 95.62 202 ALA A N 1
ATOM 1593 C CA . ALA A 1 202 ? -15.521 14.604 4.213 1.00 95.62 202 ALA A CA 1
ATOM 1594 C C . ALA A 1 202 ? -14.356 14.424 5.200 1.00 95.62 202 ALA A C 1
ATOM 1596 O O . ALA A 1 202 ? -13.913 15.395 5.811 1.00 95.62 202 ALA A O 1
ATOM 1597 N N . ASP A 1 203 ? -13.822 13.208 5.297 1.00 94.94 203 ASP A N 1
ATOM 1598 C CA . ASP A 1 203 ? -12.668 12.892 6.133 1.00 94.94 203 ASP A CA 1
ATOM 1599 C C . ASP A 1 203 ? -11.372 13.557 5.639 1.00 94.94 203 ASP A C 1
ATOM 1601 O O . ASP A 1 203 ? -10.630 14.122 6.442 1.00 94.94 203 ASP A O 1
ATOM 1605 N N . LYS A 1 204 ? -11.124 13.579 4.319 1.00 93.19 204 LYS A N 1
ATOM 1606 C CA . LYS A 1 204 ? -9.994 14.324 3.724 1.00 93.19 204 LYS A CA 1
ATOM 1607 C C . LYS A 1 204 ? -10.062 15.810 4.082 1.00 93.19 204 LYS A C 1
ATOM 1609 O O . LYS A 1 204 ? -9.070 16.388 4.523 1.00 93.19 204 LYS A O 1
ATOM 1614 N N . ASN A 1 205 ? -11.244 16.413 3.947 1.00 92.44 205 ASN A N 1
ATOM 1615 C CA . ASN A 1 205 ? -11.470 17.814 4.305 1.00 92.44 205 ASN A CA 1
ATOM 1616 C C . ASN A 1 205 ? -11.292 18.062 5.808 1.00 92.44 205 ASN A C 1
ATOM 1618 O O . ASN A 1 205 ? -10.763 19.099 6.205 1.00 92.44 205 ASN A O 1
ATOM 1622 N N . GLN A 1 206 ? -11.705 17.113 6.651 1.00 92.44 206 GLN A N 1
ATOM 1623 C CA . GLN A 1 206 ? -11.493 17.204 8.091 1.00 92.44 206 GLN A CA 1
ATOM 1624 C C . GLN A 1 206 ? -10.001 17.197 8.439 1.00 92.44 206 GLN A C 1
ATOM 1626 O O . GLN A 1 206 ? -9.568 18.062 9.194 1.00 92.44 206 GLN A O 1
ATOM 1631 N N . LEU A 1 207 ? -9.216 16.279 7.863 1.00 90.06 207 LEU A N 1
ATOM 1632 C CA . LEU A 1 207 ? -7.762 16.224 8.061 1.00 90.06 207 LEU A CA 1
ATOM 1633 C C . LEU A 1 207 ? -7.082 17.524 7.617 1.00 90.06 207 LEU A C 1
ATOM 1635 O O . LEU A 1 207 ? -6.246 18.067 8.333 1.00 90.06 207 LEU A O 1
ATOM 1639 N N . HIS A 1 208 ? -7.486 18.064 6.466 1.00 87.31 208 HIS A N 1
ATOM 1640 C CA . HIS A 1 208 ? -6.959 19.324 5.944 1.00 87.31 208 HIS A CA 1
ATOM 1641 C C . HIS A 1 208 ? -7.203 20.519 6.884 1.00 87.31 208 HIS A C 1
ATOM 1643 O O . HIS A 1 208 ? -6.392 21.445 6.918 1.00 87.31 208 HIS A O 1
ATOM 1649 N N . ASN A 1 209 ? -8.314 20.513 7.624 1.00 86.69 209 ASN A N 1
ATOM 1650 C CA . ASN A 1 209 ? -8.744 21.622 8.479 1.00 86.69 209 ASN A CA 1
ATOM 1651 C C . ASN A 1 209 ? -8.415 21.412 9.966 1.00 86.69 209 ASN A C 1
ATOM 1653 O O . ASN A 1 209 ? -8.792 22.244 10.788 1.00 86.69 209 ASN A O 1
ATOM 1657 N N . GLU A 1 210 ? -7.752 20.311 10.330 1.00 87.12 210 GLU A N 1
ATOM 1658 C CA . GLU A 1 210 ? -7.501 19.967 11.732 1.00 87.12 210 GLU A CA 1
ATOM 1659 C C . GLU A 1 210 ? -6.444 20.878 12.372 1.00 87.12 210 GLU A C 1
ATOM 1661 O O . GLU A 1 210 ? -6.695 21.470 13.421 1.00 87.12 210 GLU A O 1
ATOM 1666 N N . ASN A 1 211 ? -5.275 21.018 11.739 1.00 89.88 211 ASN A N 1
ATOM 1667 C CA . ASN A 1 211 ? -4.269 22.026 12.073 1.00 89.88 211 ASN A CA 1
ATOM 1668 C C . ASN A 1 211 ? -3.335 22.293 10.877 1.00 89.88 211 ASN A C 1
ATOM 1670 O O . ASN A 1 211 ? -3.348 21.559 9.888 1.00 89.88 211 ASN A O 1
ATOM 1674 N N . GLU A 1 212 ? -2.503 23.331 10.981 1.00 91.62 212 GLU A N 1
ATOM 1675 C CA . GLU A 1 212 ? -1.589 23.751 9.909 1.00 91.62 212 GLU A CA 1
ATOM 1676 C C . GLU A 1 212 ? -0.587 22.651 9.520 1.00 91.62 212 GLU A C 1
ATOM 1678 O O . GLU A 1 212 ? -0.467 22.318 8.344 1.00 91.62 212 GLU A O 1
ATOM 1683 N N . SER A 1 213 ? 0.044 21.996 10.501 1.00 89.88 213 SER A N 1
ATOM 1684 C CA . SER A 1 213 ? 1.041 20.945 10.245 1.00 89.88 213 SER A CA 1
ATOM 1685 C C . SER A 1 213 ? 0.463 19.727 9.511 1.00 89.88 213 SER A C 1
ATOM 1687 O O . SER A 1 213 ? 1.085 19.215 8.584 1.00 89.88 213 SER A O 1
ATOM 1689 N N . ILE A 1 214 ? -0.728 19.262 9.892 1.00 91.44 214 ILE A N 1
ATOM 1690 C CA . ILE A 1 214 ? -1.420 18.148 9.232 1.00 91.44 214 ILE A CA 1
ATOM 1691 C C . ILE A 1 214 ? -1.882 18.585 7.841 1.00 91.44 214 ILE A C 1
ATOM 1693 O O . ILE A 1 214 ? -1.735 17.822 6.889 1.00 91.44 214 ILE A O 1
ATOM 1697 N N . SER A 1 215 ? -2.387 19.816 7.703 1.00 91.56 215 SER A N 1
ATOM 1698 C CA . SER A 1 215 ? -2.781 20.382 6.408 1.00 91.56 215 SER A CA 1
ATOM 1699 C C . SER A 1 215 ? -1.618 20.368 5.415 1.00 91.56 215 SER A C 1
ATOM 1701 O O . SER A 1 215 ? -1.781 19.925 4.279 1.00 91.56 215 SER A O 1
ATOM 1703 N N . GLU A 1 216 ? -0.427 20.788 5.848 1.00 90.75 216 GLU A N 1
ATOM 1704 C CA . GLU A 1 216 ? 0.793 20.749 5.037 1.00 90.75 216 GLU A CA 1
ATOM 1705 C C . GLU A 1 216 ? 1.184 19.322 4.641 1.00 90.75 216 GLU A C 1
ATOM 1707 O O . GLU A 1 216 ? 1.472 19.068 3.470 1.00 90.75 216 GLU A O 1
ATOM 1712 N N . ILE A 1 217 ? 1.152 18.380 5.590 1.00 91.44 217 ILE A N 1
ATOM 1713 C CA . ILE A 1 217 ? 1.449 16.964 5.334 1.00 91.44 217 ILE A CA 1
ATOM 1714 C C . ILE A 1 217 ? 0.502 16.408 4.270 1.00 91.44 217 ILE A C 1
ATOM 1716 O O . ILE A 1 217 ? 0.960 15.893 3.249 1.00 91.44 217 ILE A O 1
ATOM 1720 N N . VAL A 1 218 ? -0.809 16.560 4.472 1.00 92.12 218 VAL A N 1
ATOM 1721 C CA . VAL A 1 218 ? -1.841 16.013 3.583 1.00 92.12 218 VAL A CA 1
ATOM 1722 C C . VAL A 1 218 ? -1.750 16.620 2.184 1.00 92.12 218 VAL A C 1
ATOM 1724 O O . VAL A 1 218 ? -1.815 15.875 1.213 1.00 92.12 218 VAL A O 1
ATOM 1727 N N . LYS A 1 219 ? -1.536 17.939 2.064 1.00 90.56 219 LYS A N 1
ATOM 1728 C CA . LYS A 1 219 ? -1.357 18.618 0.766 1.00 90.56 219 LYS A CA 1
ATOM 1729 C C . LYS A 1 219 ? -0.096 18.196 0.027 1.00 90.56 219 LYS A C 1
ATOM 1731 O O . LYS A 1 219 ? -0.063 18.256 -1.196 1.00 90.56 219 LYS A O 1
ATOM 1736 N N . SER A 1 220 ? 0.958 17.864 0.768 1.00 88.94 220 SER A N 1
ATOM 1737 C CA . SER A 1 220 ? 2.237 17.485 0.173 1.00 88.94 220 SER A CA 1
ATOM 1738 C C . SER A 1 220 ? 2.247 16.050 -0.357 1.00 88.94 220 SER A C 1
ATOM 1740 O O . SER A 1 220 ? 3.032 15.746 -1.249 1.00 88.94 220 SER A O 1
ATOM 1742 N N . CYS A 1 221 ? 1.386 15.185 0.186 1.00 91.19 221 CYS A N 1
ATOM 1743 C CA . CYS A 1 221 ? 1.255 13.794 -0.233 1.00 91.19 221 CYS A CA 1
ATOM 1744 C C . CYS A 1 221 ? 0.478 13.665 -1.549 1.00 91.19 221 CYS A C 1
ATOM 1746 O O . CYS A 1 221 ? -0.384 14.485 -1.857 1.00 91.19 221 CYS A O 1
ATOM 1748 N N . ARG A 1 222 ? 0.726 12.575 -2.282 1.00 91.19 222 ARG A N 1
ATOM 1749 C CA . ARG A 1 222 ? 0.015 12.217 -3.519 1.00 91.19 222 ARG A CA 1
ATOM 1750 C C . ARG A 1 222 ? -1.494 12.139 -3.319 1.00 91.19 222 ARG A C 1
ATOM 1752 O O . ARG A 1 222 ? -2.250 12.690 -4.111 1.00 91.19 222 ARG A O 1
ATOM 1759 N N . ASP A 1 223 ? -1.923 11.381 -2.313 1.00 93.88 223 ASP A N 1
ATOM 1760 C CA . ASP A 1 223 ? -3.336 11.204 -1.984 1.00 93.88 223 ASP A CA 1
ATOM 1761 C C . ASP A 1 223 ? -3.511 10.672 -0.551 1.00 93.88 223 ASP A C 1
ATOM 1763 O O . ASP A 1 223 ? -2.561 10.231 0.106 1.00 93.88 223 ASP A O 1
ATOM 1767 N N . VAL A 1 224 ? -4.760 10.673 -0.093 1.00 95.44 224 VAL A N 1
ATOM 1768 C CA . VAL A 1 224 ? -5.243 9.962 1.089 1.00 95.44 224 VAL A CA 1
ATOM 1769 C C . VAL A 1 224 ? -6.215 8.872 0.636 1.00 95.44 224 VAL A C 1
ATOM 1771 O O . VAL A 1 224 ? -7.211 9.155 -0.025 1.00 95.44 224 VAL A O 1
ATOM 1774 N N . ILE A 1 225 ? -5.967 7.626 1.028 1.00 96.50 225 ILE A N 1
ATOM 1775 C CA . ILE A 1 225 ? -6.827 6.481 0.710 1.00 96.50 225 ILE A CA 1
ATOM 1776 C C . ILE A 1 225 ? -7.420 5.915 1.981 1.00 96.50 225 ILE A C 1
ATOM 1778 O O . ILE A 1 225 ? -6.722 5.719 2.973 1.00 96.50 225 ILE A O 1
ATOM 1782 N N . HIS A 1 226 ? -8.701 5.580 1.921 1.00 97.31 226 HIS A N 1
ATOM 1783 C CA . HIS A 1 226 ? -9.434 4.977 3.022 1.00 97.31 226 HIS A CA 1
ATOM 1784 C C . HIS A 1 226 ? -9.650 3.495 2.772 1.00 97.31 226 HIS A C 1
ATOM 1786 O O . HIS A 1 226 ? -10.126 3.086 1.714 1.00 97.31 226 HIS A O 1
ATOM 1792 N N . VAL A 1 227 ? -9.348 2.694 3.783 1.00 97.31 227 VAL A N 1
ATOM 1793 C CA . VAL A 1 227 ? -9.594 1.256 3.795 1.00 97.31 227 VAL A CA 1
ATOM 1794 C C . VAL A 1 227 ? -10.075 0.820 5.169 1.00 97.31 227 VAL A C 1
ATOM 1796 O O . VAL A 1 227 ? -9.781 1.442 6.193 1.00 97.31 227 VAL A O 1
ATOM 1799 N N . ASP A 1 228 ? -10.773 -0.307 5.202 1.00 96.06 228 ASP A N 1
ATOM 1800 C CA . ASP A 1 228 ? -11.053 -0.998 6.451 1.00 96.06 228 ASP A CA 1
ATOM 1801 C C . ASP A 1 228 ? -10.539 -2.431 6.403 1.00 96.06 228 ASP A C 1
ATOM 1803 O O . ASP A 1 228 ? -10.742 -3.165 5.433 1.00 96.06 228 ASP A O 1
ATOM 1807 N N . ASN A 1 229 ? -9.842 -2.820 7.463 1.00 94.19 229 ASN A N 1
ATOM 1808 C CA . ASN A 1 229 ? -9.078 -4.059 7.530 1.00 94.19 229 ASN A CA 1
ATOM 1809 C C . ASN A 1 229 ? -9.418 -4.830 8.824 1.00 94.19 229 ASN A C 1
ATOM 1811 O O . ASN A 1 229 ? -8.509 -5.145 9.603 1.00 94.19 229 ASN A O 1
ATOM 1815 N N . PRO A 1 230 ? -10.709 -5.135 9.084 1.00 94.88 230 PRO A N 1
ATOM 1816 C CA . PRO A 1 230 ? -11.171 -5.725 10.344 1.00 94.88 230 PRO A CA 1
ATOM 1817 C C . PRO A 1 230 ? -10.585 -7.124 10.561 1.00 94.88 230 PRO A C 1
ATOM 1819 O O . PRO A 1 230 ? -10.166 -7.775 9.604 1.00 94.88 230 PRO A O 1
ATOM 1822 N N . SER A 1 231 ? -10.515 -7.613 11.804 1.00 91.88 231 SER A N 1
ATOM 1823 C CA . SER A 1 231 ? -9.916 -8.927 12.104 1.00 91.88 231 SER A CA 1
ATOM 1824 C C . SER A 1 231 ? -10.679 -10.080 11.440 1.00 91.88 231 SER A C 1
ATOM 1826 O O . SER A 1 231 ? -11.902 -10.112 11.466 1.00 91.88 231 SER A O 1
ATOM 1828 N N . VAL A 1 232 ? -9.961 -11.051 10.876 1.00 92.19 232 VAL A N 1
ATOM 1829 C CA . VAL A 1 232 ? -10.534 -12.342 10.428 1.00 92.19 232 VAL A CA 1
ATOM 1830 C C . VAL A 1 232 ? -10.087 -13.506 11.309 1.00 92.19 232 VAL A C 1
ATOM 1832 O O . VAL A 1 232 ? -10.606 -14.605 11.172 1.00 92.19 232 VAL A O 1
ATOM 1835 N N . ASN A 1 233 ? -9.145 -13.254 12.221 1.00 89.62 233 ASN A N 1
ATOM 1836 C CA . ASN A 1 233 ? -8.676 -14.226 13.201 1.00 89.62 233 ASN A CA 1
ATOM 1837 C C . ASN A 1 233 ? -9.537 -14.061 14.454 1.00 89.62 233 ASN A C 1
ATOM 1839 O O . ASN A 1 233 ? -9.093 -13.489 15.448 1.00 89.62 233 ASN A O 1
ATOM 1843 N N . ILE A 1 234 ? -10.802 -14.453 14.337 1.00 90.06 234 ILE A N 1
ATOM 1844 C CA . ILE A 1 234 ? -11.790 -14.450 15.418 1.00 90.06 234 ILE A CA 1
ATOM 1845 C C . ILE A 1 234 ? -12.019 -15.914 15.792 1.00 90.06 234 ILE A C 1
ATOM 1847 O O . ILE A 1 234 ? -12.114 -16.765 14.906 1.00 90.06 234 ILE A O 1
ATOM 1851 N N . GLN A 1 235 ? -12.034 -16.216 17.090 1.00 94.12 235 GLN A N 1
ATOM 1852 C CA . GLN A 1 235 ? -12.376 -17.551 17.569 1.00 94.12 235 GLN A CA 1
ATOM 1853 C C . GLN A 1 235 ? -13.852 -17.804 17.267 1.00 94.12 235 GLN A C 1
ATOM 1855 O O . GLN A 1 235 ? -14.684 -17.000 17.658 1.00 94.12 235 GLN A O 1
ATOM 1860 N N . ILE A 1 236 ? -14.158 -18.894 16.564 1.00 94.50 236 ILE A N 1
ATOM 1861 C CA . ILE A 1 236 ? -15.530 -19.214 16.166 1.00 94.50 236 ILE A CA 1
ATOM 1862 C C . ILE A 1 236 ? -16.145 -20.088 17.250 1.00 94.50 236 ILE A C 1
ATOM 1864 O O . ILE A 1 236 ? -15.708 -21.223 17.451 1.00 94.50 236 ILE A O 1
ATOM 1868 N N . THR A 1 237 ? -17.118 -19.534 17.963 1.00 96.94 237 THR A N 1
ATOM 1869 C CA . THR A 1 237 ? -17.875 -20.229 19.008 1.00 96.94 237 THR A CA 1
ATOM 1870 C C . THR A 1 237 ? -19.341 -20.419 18.640 1.00 96.94 237 THR A C 1
ATOM 1872 O O . THR A 1 237 ? -19.953 -21.383 19.098 1.00 96.94 237 THR A O 1
ATOM 1875 N N . ASP A 1 238 ? -19.867 -19.572 17.756 1.00 95.56 238 ASP A N 1
ATOM 1876 C CA . ASP A 1 238 ? -21.232 -19.630 17.246 1.00 95.56 238 ASP A CA 1
ATOM 1877 C C . ASP A 1 238 ? -21.335 -19.183 15.768 1.00 95.56 238 ASP A C 1
ATOM 1879 O O . ASP A 1 238 ? -20.340 -18.894 15.088 1.00 95.56 238 ASP A O 1
ATOM 1883 N N . ASP A 1 239 ? -22.566 -19.168 15.250 1.00 96.62 239 ASP A N 1
ATOM 1884 C CA . ASP A 1 239 ? -22.866 -18.756 13.876 1.00 96.62 239 ASP A CA 1
ATOM 1885 C C . ASP A 1 239 ? -22.648 -17.246 13.644 1.00 96.62 239 ASP A C 1
ATOM 1887 O O . ASP A 1 239 ? -22.339 -16.836 12.517 1.00 96.62 239 ASP A O 1
ATOM 1891 N N . ASP A 1 240 ? -22.742 -16.418 14.691 1.00 96.44 240 ASP A N 1
ATOM 1892 C CA . ASP A 1 240 ? -22.534 -14.967 14.617 1.00 96.44 240 ASP A CA 1
ATOM 1893 C C . ASP A 1 240 ? -21.046 -14.635 14.410 1.00 96.44 240 ASP A C 1
ATOM 1895 O O . ASP A 1 240 ? -20.699 -13.776 13.583 1.00 96.44 240 ASP A O 1
ATOM 1899 N N . ASP A 1 241 ? -20.145 -15.368 15.069 1.00 96.06 241 ASP A N 1
ATOM 1900 C CA . ASP A 1 241 ? -18.699 -15.297 14.843 1.00 96.06 241 ASP A CA 1
ATOM 1901 C C . ASP A 1 241 ? -18.353 -15.672 13.394 1.00 96.06 241 ASP A C 1
ATOM 1903 O O . ASP A 1 241 ? -17.606 -14.967 12.698 1.00 96.06 241 ASP A O 1
ATOM 1907 N N . GLN A 1 242 ? -18.936 -16.769 12.898 1.00 96.06 242 GLN A N 1
ATOM 1908 C CA . GLN A 1 242 ? -18.721 -17.243 11.533 1.00 96.06 242 GLN A CA 1
ATOM 1909 C C . GLN A 1 242 ? -19.230 -16.229 10.498 1.00 96.06 242 GLN A C 1
ATOM 1911 O O . GLN A 1 242 ? -18.553 -15.966 9.491 1.00 96.06 242 GLN A O 1
ATOM 1916 N N . TYR A 1 243 ? -20.397 -15.632 10.745 1.00 97.06 243 TYR A N 1
ATOM 1917 C CA . TYR A 1 243 ? -20.960 -14.564 9.925 1.00 97.06 243 TYR A CA 1
ATOM 1918 C C . TYR A 1 243 ? -20.060 -13.320 9.921 1.00 97.06 243 TYR A C 1
ATOM 1920 O O . TYR A 1 243 ? -19.751 -12.777 8.853 1.00 97.06 243 TYR A O 1
ATOM 1928 N N . THR A 1 244 ? -19.547 -12.927 11.087 1.00 96.94 244 THR A N 1
ATOM 1929 C CA . THR A 1 244 ? -18.632 -11.790 11.251 1.00 96.94 244 THR A CA 1
ATOM 1930 C C . THR A 1 244 ? -17.335 -11.989 10.469 1.00 96.94 244 THR A C 1
ATOM 1932 O O . THR A 1 244 ? -16.928 -11.108 9.706 1.00 96.94 244 THR A O 1
ATOM 1935 N N . VAL A 1 245 ? -16.701 -13.164 10.568 1.00 96.50 245 VAL A N 1
ATOM 1936 C CA . VAL A 1 245 ? -15.489 -13.487 9.793 1.00 96.50 245 VAL A CA 1
ATOM 1937 C C . VAL A 1 245 ? -15.758 -13.402 8.288 1.00 96.50 245 VAL A C 1
ATOM 1939 O O . VAL A 1 245 ? -14.942 -12.851 7.542 1.00 96.50 245 VAL A O 1
ATOM 1942 N N . ASN A 1 246 ? -16.911 -13.893 7.828 1.00 97.06 246 ASN A N 1
ATOM 1943 C CA . ASN A 1 246 ? -17.292 -13.853 6.415 1.00 97.06 246 ASN A CA 1
ATOM 1944 C C . ASN A 1 246 ? -17.522 -12.420 5.911 1.00 97.06 246 ASN A C 1
ATOM 1946 O O . ASN A 1 246 ? -17.094 -12.079 4.803 1.00 97.06 246 ASN A O 1
ATOM 1950 N N . ILE A 1 247 ? -18.140 -11.554 6.719 1.00 97.00 247 ILE A N 1
ATOM 1951 C CA . ILE A 1 247 ? -18.241 -10.120 6.419 1.00 97.00 247 ILE A CA 1
ATOM 1952 C C . ILE A 1 247 ? -16.851 -9.487 6.352 1.00 97.00 247 ILE A C 1
ATOM 1954 O O . ILE A 1 247 ? -16.552 -8.770 5.393 1.00 97.00 247 ILE A O 1
ATOM 1958 N N . ASN A 1 248 ? -15.989 -9.771 7.327 1.00 96.94 248 ASN A N 1
ATOM 1959 C CA . ASN A 1 248 ? -14.662 -9.170 7.421 1.00 96.94 248 ASN A CA 1
ATOM 1960 C C . ASN A 1 248 ? -13.773 -9.558 6.234 1.00 96.94 248 ASN A C 1
ATOM 1962 O O . ASN A 1 248 ? -13.071 -8.699 5.700 1.00 96.94 248 ASN A O 1
ATOM 1966 N N . LYS A 1 249 ? -13.866 -10.800 5.739 1.00 96.12 249 LYS A N 1
ATOM 1967 C CA . LYS A 1 249 ? -13.216 -11.222 4.484 1.00 96.12 249 LYS A CA 1
ATOM 1968 C C . LYS A 1 249 ? -13.675 -10.370 3.294 1.00 96.12 249 LYS A C 1
ATOM 1970 O O . LYS A 1 249 ? -12.836 -9.777 2.620 1.00 96.12 249 LYS A O 1
ATOM 1975 N N . LYS A 1 250 ? -14.989 -10.196 3.107 1.00 96.94 250 LYS A N 1
ATOM 1976 C CA . LYS A 1 250 ? -15.557 -9.351 2.034 1.00 96.94 250 LYS A CA 1
ATOM 1977 C C . LYS A 1 250 ? -15.177 -7.872 2.167 1.00 96.94 250 LYS A C 1
ATOM 1979 O O . LYS A 1 250 ? -15.096 -7.153 1.172 1.00 96.94 250 LYS A O 1
ATOM 1984 N N . ILE A 1 251 ? -15.007 -7.371 3.393 1.00 97.38 251 ILE A N 1
ATOM 1985 C CA . ILE A 1 251 ? -14.508 -6.011 3.643 1.00 97.38 251 ILE A CA 1
ATOM 1986 C C . ILE A 1 251 ? -13.050 -5.902 3.183 1.00 97.38 251 ILE A C 1
ATOM 1988 O O . ILE A 1 251 ? -12.741 -5.019 2.386 1.00 97.38 251 ILE A O 1
ATOM 1992 N N . ARG A 1 252 ? -12.188 -6.839 3.597 1.00 97.00 252 ARG A N 1
ATOM 1993 C CA . ARG A 1 252 ? -10.771 -6.872 3.204 1.00 97.00 252 ARG A CA 1
ATOM 1994 C C . ARG A 1 252 ? -10.566 -7.031 1.698 1.00 97.00 252 ARG A C 1
ATOM 1996 O O . ARG A 1 252 ? -9.682 -6.385 1.150 1.00 97.00 252 ARG A O 1
ATOM 2003 N N . GLU A 1 253 ? -11.378 -7.839 1.018 1.00 96.69 253 GLU A N 1
ATOM 2004 C CA . GLU A 1 253 ? -11.340 -7.981 -0.448 1.00 96.69 253 GLU A CA 1
ATOM 2005 C C . GLU A 1 253 ? -11.620 -6.655 -1.163 1.00 96.69 253 GLU A C 1
ATOM 2007 O O . GLU A 1 253 ? -10.954 -6.315 -2.141 1.00 96.69 253 GLU A O 1
ATOM 2012 N N . ARG A 1 254 ? -12.567 -5.861 -0.649 1.00 96.69 254 ARG A N 1
ATOM 2013 C CA . ARG A 1 254 ? -12.844 -4.522 -1.186 1.00 96.69 254 ARG A CA 1
ATOM 2014 C C . ARG A 1 254 ? -11.688 -3.561 -0.929 1.00 96.69 254 ARG A C 1
ATOM 2016 O O . ARG A 1 254 ? -11.304 -2.847 -1.847 1.00 96.69 254 ARG A O 1
ATOM 2023 N N . SER A 1 255 ? -11.116 -3.573 0.275 1.00 97.50 255 SER A N 1
ATOM 2024 C CA . SER A 1 255 ? -9.919 -2.786 0.600 1.00 97.50 255 SER A CA 1
ATOM 2025 C C . SER A 1 255 ? -8.741 -3.153 -0.305 1.00 97.50 255 SER A C 1
ATOM 2027 O O . SER A 1 255 ? -8.079 -2.265 -0.832 1.00 97.50 255 SER A O 1
ATOM 2029 N N . ARG A 1 256 ? -8.525 -4.452 -0.563 1.00 97.25 256 ARG A N 1
ATOM 2030 C CA . ARG A 1 256 ? -7.527 -4.945 -1.524 1.00 97.25 256 ARG A CA 1
ATOM 2031 C C . ARG A 1 256 ? -7.763 -4.357 -2.908 1.00 97.25 256 ARG A C 1
ATOM 2033 O O . ARG A 1 256 ? -6.827 -3.821 -3.482 1.00 97.25 256 ARG A O 1
ATOM 2040 N N . LYS A 1 257 ? -8.991 -4.444 -3.427 1.00 96.75 257 LYS A N 1
ATOM 2041 C CA . LYS A 1 257 ? -9.315 -3.914 -4.754 1.00 96.75 257 LYS A CA 1
ATOM 2042 C C . LYS A 1 257 ? -9.028 -2.412 -4.850 1.00 96.75 257 LYS A C 1
ATOM 2044 O O . LYS A 1 257 ? -8.309 -2.008 -5.747 1.00 96.75 257 LYS A O 1
ATOM 2049 N N . ILE A 1 258 ? -9.499 -1.616 -3.885 1.00 96.56 258 ILE A N 1
ATOM 2050 C CA . ILE A 1 258 ? -9.249 -0.163 -3.842 1.00 96.56 258 ILE A CA 1
ATOM 2051 C C . ILE A 1 258 ? -7.747 0.142 -3.845 1.00 96.56 258 ILE A C 1
ATOM 2053 O O . ILE A 1 258 ? -7.296 0.983 -4.616 1.00 96.56 258 ILE A O 1
ATOM 2057 N N . MET A 1 259 ? -6.968 -0.552 -3.007 1.00 97.06 259 MET A N 1
ATOM 2058 C CA . MET A 1 259 ? -5.518 -0.348 -2.948 1.00 97.06 259 MET A CA 1
ATOM 2059 C C . MET A 1 259 ? -4.828 -0.730 -4.254 1.00 97.06 259 MET A C 1
ATOM 2061 O O . MET A 1 259 ? -3.938 -0.015 -4.690 1.00 97.06 259 MET A O 1
ATOM 2065 N N . LEU A 1 260 ? -5.200 -1.855 -4.862 1.00 95.25 260 LEU A N 1
ATOM 2066 C CA . LEU A 1 260 ? -4.551 -2.338 -6.076 1.00 95.25 260 LEU A CA 1
ATOM 2067 C C . LEU A 1 260 ? -4.919 -1.502 -7.305 1.00 95.25 260 LEU A C 1
ATOM 2069 O O . LEU A 1 260 ? -4.022 -1.180 -8.075 1.00 95.25 260 LEU A O 1
ATOM 2073 N N . ASP A 1 261 ? -6.186 -1.102 -7.447 1.00 94.06 261 ASP A N 1
ATOM 2074 C CA . ASP A 1 261 ? -6.634 -0.188 -8.506 1.00 94.06 261 ASP A CA 1
ATOM 2075 C C . ASP A 1 261 ? -5.885 1.155 -8.388 1.00 94.06 261 ASP A C 1
ATOM 2077 O O . ASP A 1 261 ? -5.329 1.652 -9.363 1.00 94.06 261 ASP A O 1
ATOM 2081 N N . TYR A 1 262 ? -5.757 1.691 -7.167 1.00 95.00 262 TYR A N 1
ATOM 2082 C CA . TYR A 1 262 ? -4.961 2.893 -6.921 1.00 95.00 262 TYR A CA 1
ATOM 2083 C C . TYR A 1 262 ? -3.477 2.717 -7.263 1.00 95.00 262 TYR A C 1
ATOM 2085 O O . TYR A 1 262 ? -2.884 3.566 -7.922 1.00 95.00 262 TYR A O 1
ATOM 2093 N N . LEU A 1 263 ? -2.846 1.645 -6.774 1.00 92.62 263 LEU A N 1
ATOM 2094 C CA . LEU A 1 263 ? -1.416 1.407 -6.973 1.00 92.62 263 LEU A CA 1
ATOM 2095 C C . LEU A 1 263 ? -1.083 1.210 -8.451 1.00 92.62 263 LEU A C 1
ATOM 2097 O O . LEU A 1 263 ? -0.011 1.625 -8.883 1.00 92.62 263 LEU A O 1
ATOM 2101 N N . ASP A 1 264 ? -1.997 0.612 -9.214 1.00 86.88 264 ASP A N 1
ATOM 2102 C CA . ASP A 1 264 ? -1.873 0.462 -10.659 1.00 86.88 264 ASP A CA 1
ATOM 2103 C C . ASP A 1 264 ? -1.797 1.832 -11.354 1.00 86.88 264 ASP A C 1
ATOM 2105 O O . ASP A 1 264 ? -0.918 2.057 -12.186 1.00 86.88 264 ASP A O 1
ATOM 2109 N N . GLU A 1 265 ? -2.638 2.786 -10.953 1.00 86.88 265 GLU A N 1
ATOM 2110 C CA . GLU A 1 265 ? -2.613 4.154 -11.483 1.00 86.88 265 GLU A CA 1
ATOM 2111 C C . GLU A 1 265 ? -1.422 4.975 -10.971 1.00 86.88 265 GLU A C 1
ATOM 2113 O O . GLU A 1 265 ? -0.817 5.728 -11.732 1.00 86.88 265 GLU A O 1
ATOM 2118 N N . ALA A 1 266 ? -1.074 4.833 -9.692 1.00 85.75 266 ALA A N 1
ATOM 2119 C CA . ALA A 1 266 ? -0.074 5.652 -9.017 1.00 85.75 266 ALA A CA 1
ATOM 2120 C C . ALA A 1 266 ? 1.369 5.230 -9.364 1.00 85.75 266 ALA A C 1
ATOM 2122 O O . ALA A 1 266 ? 2.266 6.067 -9.498 1.00 85.75 266 ALA A O 1
ATOM 2123 N N . CYS A 1 267 ? 1.624 3.933 -9.539 1.00 77.94 267 CYS A N 1
ATOM 2124 C CA . CYS A 1 267 ? 2.968 3.401 -9.776 1.00 77.94 267 CYS A CA 1
ATOM 2125 C C . CYS A 1 267 ? 3.288 3.335 -11.280 1.00 77.94 267 CYS A C 1
ATOM 2127 O O . CYS A 1 267 ? 3.406 2.256 -11.856 1.00 77.94 267 CYS A O 1
ATOM 2129 N N . GLN A 1 268 ? 3.411 4.502 -11.923 1.00 64.75 268 GLN A N 1
ATOM 2130 C CA . GLN A 1 268 ? 3.793 4.622 -13.344 1.00 64.75 268 GLN A CA 1
ATOM 2131 C C . GLN A 1 268 ? 5.287 4.878 -13.562 1.00 64.75 268 GLN A C 1
ATOM 2133 O O . GLN A 1 268 ? 5.792 4.721 -14.671 1.00 64.75 268 GLN A O 1
ATOM 2138 N N . LYS A 1 269 ? 5.991 5.327 -12.522 1.00 56.88 269 LYS A N 1
ATOM 2139 C CA . LYS A 1 269 ? 7.406 5.698 -12.564 1.00 56.88 269 LYS A CA 1
ATOM 2140 C C . LYS A 1 269 ? 8.098 5.157 -11.325 1.00 56.88 269 LYS A C 1
ATOM 2142 O O . LYS A 1 269 ? 7.494 5.110 -10.254 1.00 56.88 269 LYS A O 1
ATOM 2147 N N . VAL A 1 270 ? 9.368 4.807 -11.475 1.00 52.28 270 VAL A N 1
ATOM 2148 C CA . VAL A 1 270 ? 10.238 4.428 -10.361 1.00 52.28 270 VAL A CA 1
ATOM 2149 C C . VAL A 1 270 ? 11.248 5.526 -10.135 1.00 52.28 270 VAL A C 1
ATOM 2151 O O . VAL A 1 270 ? 11.918 5.962 -11.070 1.00 52.28 270 VAL A O 1
ATOM 2154 N N . ILE A 1 271 ? 11.363 5.972 -8.887 1.00 46.88 271 ILE A N 1
ATOM 2155 C CA . ILE A 1 271 ? 12.498 6.783 -8.473 1.00 46.88 271 ILE A CA 1
ATOM 2156 C C . ILE A 1 271 ? 13.680 5.841 -8.362 1.00 46.88 271 ILE A C 1
ATOM 2158 O O . ILE A 1 271 ? 13.800 5.083 -7.399 1.00 46.88 271 ILE A O 1
ATOM 2162 N N . VAL A 1 272 ? 14.529 5.880 -9.378 1.00 38.03 272 VAL A N 1
ATOM 2163 C CA . VAL A 1 272 ? 15.776 5.130 -9.406 1.00 38.03 272 VAL A CA 1
ATOM 2164 C C . VAL A 1 272 ? 16.800 5.849 -8.541 1.00 38.03 272 VAL A C 1
ATOM 2166 O O . VAL A 1 272 ? 16.917 7.075 -8.558 1.00 38.03 272 VAL A O 1
ATOM 2169 N N . ARG A 1 273 ? 17.573 5.067 -7.794 1.00 39.44 273 ARG A N 1
ATOM 2170 C CA . ARG A 1 273 ? 18.776 5.551 -7.124 1.00 39.44 273 ARG A CA 1
ATOM 2171 C C . ARG A 1 273 ? 19.776 6.071 -8.140 1.00 39.44 273 ARG A C 1
ATOM 2173 O O . ARG A 1 273 ? 20.325 5.292 -8.916 1.00 39.44 273 ARG A O 1
ATOM 2180 N N . ILE A 1 274 ? 20.080 7.360 -8.081 1.00 30.39 274 ILE A N 1
ATOM 2181 C CA . ILE A 1 274 ? 21.330 7.852 -8.650 1.00 30.39 274 ILE A CA 1
ATOM 2182 C C . ILE A 1 274 ? 22.390 7.626 -7.574 1.00 30.39 274 ILE A C 1
ATOM 2184 O O . ILE A 1 274 ? 22.500 8.400 -6.629 1.00 30.39 274 ILE A O 1
ATOM 2188 N N . TYR A 1 275 ? 23.152 6.540 -7.688 1.00 31.77 275 TYR A N 1
ATOM 2189 C CA . TYR A 1 275 ? 24.439 6.477 -7.005 1.00 31.77 275 TYR A CA 1
ATOM 2190 C C . TYR A 1 275 ? 25.353 7.493 -7.698 1.00 31.77 275 TYR A C 1
ATOM 2192 O O . TYR A 1 275 ? 25.824 7.244 -8.807 1.00 31.77 275 TYR A O 1
ATOM 2200 N N . GLN A 1 276 ? 25.574 8.650 -7.078 1.00 24.77 276 GLN A N 1
ATOM 2201 C CA . GLN A 1 276 ? 26.826 9.364 -7.297 1.00 24.77 276 GLN A CA 1
ATOM 2202 C C . GLN A 1 276 ? 27.838 8.750 -6.329 1.00 24.77 276 GLN A C 1
ATOM 2204 O O . GLN A 1 276 ? 27.592 8.711 -5.124 1.00 24.77 276 GLN A O 1
ATOM 2209 N N . ASN A 1 277 ? 28.898 8.168 -6.896 1.00 28.38 277 ASN A N 1
ATOM 2210 C CA . ASN A 1 277 ? 30.075 7.711 -6.155 1.00 28.38 277 ASN A CA 1
ATOM 2211 C C . ASN A 1 277 ? 30.681 8.844 -5.326 1.00 28.38 277 ASN A C 1
ATOM 2213 O O . ASN A 1 277 ? 30.743 9.974 -5.863 1.00 28.38 277 ASN A O 1
#

Organism: Rhizophagus irregularis (strain DAOM 181602 / DAOM 197198 / MUCL 43194) (NCBI:txid747089)

pLDDT: mean 77.62, std 17.21, range [24.77, 97.5]

Radius of gyration: 21.35 Å; chains: 1; bounding box: 53×44×72 Å

InterPro domains:
  IPR006703 AIG1-type guanine nucleotide-binding (G) domain [PF04548] (67-223)
  IPR027417 P-loop containing nucleoside triphosphate hydrolase [G3DSA:3.40.50.300] (66-272)
  IPR027417 P-loop containing nucleoside triphosphate hydrolase [SSF52540] (62-231)
  IPR045058 GTPase GIMA/IAN/Toc [PTHR10903] (66-243)

Secondary structure (DSSP, 8-state):
------GGG--EEE-TTS--S----TT-TT--EEE--S-TT------TT-TT--EEE-TTS----EEEEEEE-TTSSHHHHHHHHHTSS-S---S----SS-EEEEEEEEETTEEEEEEEEE-SS--SSHHHHHHHHHHHHT-SEESEEEEEESSSPPHHHHHHHHHHHHHHHHHHSS-GGGGEEEEE-S-TTTT-HHHHHHHHHHHHTT-HHHHHHHHHSSEEEE-----------SHHHHHHHHHHHHHHHHHHHHHHHHHHHH-S--EE-----

Foldseek 3Di:
DPPDDQLCPAQEEAPAPVLDLDDDCPRHLNHQYYHQAQNQNPADDDCLSVPNHNYYHHHNYNDDAAEEEEDEFPPLCRLLLVCLQQVHNQSPPDDPDPDLDWDWDWDWHDDSNHIYIYIYTRHDGCDDDPSNLVSVVVVVVPDQFHLAYEYGGADADDPSSLRSLVSVQVSCCVQQVDLCLLRYEYEHEPPPCLVPVVVVVVVLVCQLPVDDSSVVSQVSHNHYHYAYQDDLPFDCPDPVNVVVNVVNVVRSNVRNVRVSVVSVVRRPDTGGDDPDD